Protein AF-A0A6A0HH77-F1 (afdb_monomer_lite)

Foldseek 3Di:
DDDDPDDAAADDPVRVLVVCCLQWNFPFFDPADDDDPLQPPHGDDLQCERTDHNDDDDRNVQQKWKWKFAAQATKTQDRSHDHGQFDADPVRDTDVVSRSVSRVVRIDGPTRHGDDFDCDPPTDDVVPPVPPSDHNDMDMDIDGDVV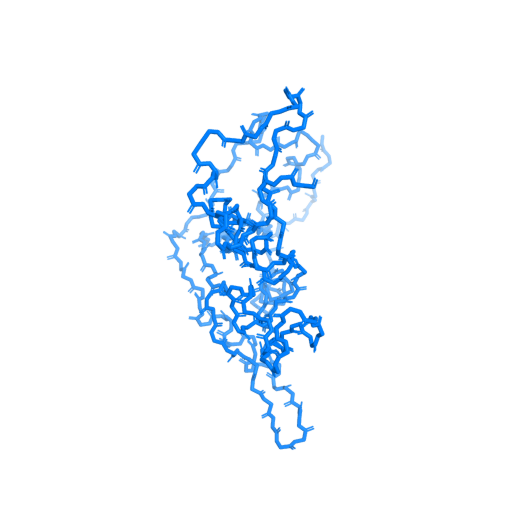SVVVSVVVVCLSNQHADADPVVRGQDPPSVVCVVRHPSPD

Radius of gyration: 21.79 Å; chains: 1; bounding box: 57×30×60 Å

Sequence (187 aa):
MRQSRHAPMPLGELEQMMVLTAAAGNTGWFYLHPFNPNYVPNIPNYASAAGGRTFPSAAGFHTTEFFYTDDNGTYFLPTRDAHNLVKTDENGATDLNAYLQAHRSRIKKLSDKRMHIPPKPAHIEMHNPWCVNVPGSTLIIPVADLAQHHIAVLCYLVQNGACIFDDVNKNPVPGIEKFSALVDVKN

Secondary structure (DSSP, 8-state):
----SSPP-PPPHHHHHHHHHHHH-EEEE-------GGGTTSPP---S-SEEESS--GGG---EEEEEEETTEEEEE--TT------B-TTS-B-HHHHHHHHHTT-EEEESSPPP--SSTTTS-TTSTTTTT-TTPPEEEEEE-HHHHHHHHHHHHHHTTPPPEETTTTEEPTTGGGGTTTS-S--

pLDDT: mean 92.14, std 6.24, range [62.75, 98.88]

Structure (mmCIF, N/CA/C/O backbone):
data_AF-A0A6A0HH77-F1
#
_entry.id   AF-A0A6A0HH77-F1
#
loop_
_atom_site.group_PDB
_atom_site.id
_atom_site.type_symbol
_atom_site.label_atom_id
_atom_site.label_alt_id
_atom_site.label_comp_id
_atom_site.label_asym_id
_atom_site.label_entity_id
_atom_site.label_seq_id
_atom_site.pdbx_PDB_ins_code
_atom_site.Cartn_x
_atom_site.Cartn_y
_atom_site.Cartn_z
_atom_site.occupancy
_atom_site.B_iso_or_equiv
_atom_site.auth_seq_id
_atom_site.auth_comp_id
_atom_site.auth_asym_id
_atom_site.auth_atom_id
_atom_site.pdbx_PDB_model_num
ATOM 1 N N . MET A 1 1 ? -1.444 18.300 30.549 1.00 62.88 1 MET A N 1
ATOM 2 C CA . MET A 1 1 ? -2.143 17.784 29.349 1.00 62.88 1 MET A CA 1
ATOM 3 C C . MET A 1 1 ? -3.632 18.015 29.521 1.00 62.88 1 MET A C 1
ATOM 5 O O . MET A 1 1 ? -4.143 17.706 30.589 1.00 62.88 1 MET A O 1
ATOM 9 N N . ARG A 1 2 ? -4.324 18.579 28.524 1.00 62.75 2 ARG A N 1
ATOM 10 C CA . ARG A 1 2 ? -5.793 18.607 28.537 1.00 62.75 2 ARG A CA 1
ATOM 11 C C . ARG A 1 2 ? -6.279 17.206 28.170 1.00 62.75 2 ARG A C 1
ATOM 13 O O . ARG A 1 2 ? -6.020 16.757 27.062 1.00 62.75 2 ARG A O 1
ATOM 20 N N . GLN A 1 3 ? -6.921 16.519 29.106 1.00 75.00 3 GLN A N 1
ATOM 21 C CA . GLN A 1 3 ? -7.647 15.281 28.831 1.00 75.00 3 GLN A CA 1
ATOM 22 C C . GLN A 1 3 ? -9.121 15.618 28.614 1.00 75.00 3 GLN A C 1
ATOM 24 O O . GLN A 1 3 ? -9.677 16.476 29.305 1.00 75.00 3 GLN A O 1
ATOM 29 N N . SER A 1 4 ? -9.735 14.967 27.626 1.00 83.25 4 SER A N 1
ATOM 30 C CA . SER A 1 4 ? -11.183 15.035 27.431 1.00 83.25 4 SER A CA 1
ATOM 31 C C . SER A 1 4 ? -11.900 14.517 28.679 1.00 83.25 4 SER A C 1
ATOM 33 O O . SER A 1 4 ? -11.413 13.608 29.347 1.00 83.25 4 SER A O 1
ATOM 35 N N . ARG A 1 5 ? -13.072 15.083 28.983 1.00 92.00 5 ARG A N 1
ATOM 36 C CA . ARG A 1 5 ? -13.969 14.566 30.032 1.00 92.00 5 ARG A CA 1
ATOM 37 C C . ARG A 1 5 ? -14.872 13.435 29.528 1.00 92.00 5 ARG A C 1
ATOM 39 O O . ARG A 1 5 ? -15.600 12.850 30.322 1.00 92.00 5 ARG A O 1
ATOM 46 N N . HIS A 1 6 ? -14.858 13.161 28.225 1.00 91.75 6 HIS A N 1
ATOM 47 C CA . HIS A 1 6 ? -15.660 12.116 27.596 1.00 91.75 6 HIS A CA 1
ATOM 48 C C . HIS A 1 6 ? -14.852 10.832 27.434 1.00 91.75 6 HIS A C 1
ATOM 50 O O . HIS A 1 6 ? -13.637 10.877 27.224 1.00 91.75 6 HIS A O 1
ATOM 56 N N . ALA A 1 7 ? -15.545 9.695 27.504 1.00 93.38 7 ALA A N 1
ATOM 57 C CA . ALA A 1 7 ? -14.953 8.409 27.174 1.00 93.38 7 ALA A CA 1
ATOM 58 C C . ALA A 1 7 ? -14.485 8.401 25.704 1.00 93.38 7 ALA A C 1
ATOM 60 O O . ALA A 1 7 ? -15.144 9.010 24.856 1.00 93.38 7 ALA A O 1
ATOM 61 N N . PRO A 1 8 ? -13.368 7.723 25.390 1.00 93.75 8 PRO A N 1
ATOM 62 C CA . PRO A 1 8 ? -12.965 7.486 24.011 1.00 93.75 8 PRO A CA 1
ATOM 63 C C . PRO A 1 8 ? -14.080 6.794 23.224 1.00 93.75 8 PRO A C 1
ATOM 65 O O . PRO A 1 8 ? -14.689 5.845 23.717 1.00 93.75 8 PRO A O 1
ATOM 68 N N . MET A 1 9 ? -14.328 7.267 22.006 1.00 95.44 9 MET A N 1
ATOM 69 C CA . MET A 1 9 ? -15.320 6.697 21.099 1.00 95.44 9 MET A CA 1
ATOM 70 C C . MET A 1 9 ? -14.588 6.147 19.870 1.00 95.44 9 MET A C 1
ATOM 72 O O . MET A 1 9 ? -14.068 6.950 19.093 1.00 95.44 9 MET A O 1
ATOM 76 N N . PRO A 1 10 ? -14.483 4.814 19.715 1.00 96.81 10 PRO A N 1
ATOM 77 C CA . PRO A 1 10 ? -13.897 4.221 18.522 1.00 96.81 10 PRO A CA 1
ATOM 78 C C . PRO A 1 10 ? -14.784 4.448 17.299 1.00 96.81 10 PRO A C 1
ATOM 80 O O . PRO A 1 10 ? -15.986 4.688 17.428 1.00 96.81 10 PRO A O 1
ATOM 83 N N . LEU A 1 11 ? -14.184 4.325 16.114 1.00 97.81 11 LEU A N 1
ATOM 84 C CA . LEU A 1 11 ? -14.924 4.335 14.856 1.00 97.81 11 LEU A CA 1
ATOM 85 C C . LEU A 1 11 ? -15.940 3.188 14.822 1.00 97.81 11 LEU A C 1
ATOM 87 O O . LEU A 1 11 ? -15.636 2.050 15.193 1.00 97.81 11 LEU A O 1
ATOM 91 N N . GLY A 1 12 ? -17.139 3.486 14.330 1.00 98.12 12 GLY A N 1
ATOM 92 C CA . GLY A 1 12 ? -18.127 2.481 13.978 1.00 98.12 12 GLY A CA 1
ATOM 93 C C . GLY A 1 12 ? -17.662 1.621 12.802 1.00 98.12 12 GLY A C 1
ATOM 94 O O . GLY A 1 12 ? -16.739 1.959 12.062 1.00 98.12 12 GLY A O 1
ATOM 95 N N . GLU A 1 13 ? -18.342 0.499 12.583 1.00 96.88 13 GLU A N 1
ATOM 96 C CA . GLU A 1 13 ? -17.957 -0.477 11.562 1.00 96.88 13 GLU A CA 1
ATOM 97 C C . GLU A 1 13 ? -17.898 0.111 10.133 1.00 96.88 13 GLU A C 1
ATOM 99 O O . GLU A 1 13 ? -17.020 -0.260 9.343 1.00 96.88 13 GLU A O 1
ATOM 104 N N . LEU A 1 14 ? -18.823 1.016 9.800 1.00 97.94 14 LEU A N 1
ATOM 105 C CA . LEU A 1 14 ? -18.849 1.723 8.518 1.00 97.94 14 LEU A CA 1
ATOM 106 C C . LEU A 1 14 ? -17.711 2.746 8.422 1.00 97.94 14 LEU A C 1
ATOM 108 O O . LEU A 1 14 ? -16.968 2.743 7.444 1.00 97.94 14 LEU A O 1
ATOM 112 N N . GLU A 1 15 ? -17.550 3.583 9.449 1.00 98.31 15 GLU A N 1
ATOM 113 C CA . GLU A 1 15 ? -16.516 4.624 9.511 1.00 98.31 15 GLU A CA 1
ATOM 114 C C . GLU A 1 15 ? -15.114 4.015 9.395 1.00 98.31 15 GLU A C 1
ATOM 116 O O . GLU A 1 15 ? -14.287 4.492 8.618 1.00 98.31 15 GLU A O 1
ATOM 121 N N . GLN A 1 16 ? -14.881 2.898 10.089 1.00 98.50 16 GLN A N 1
ATOM 122 C CA . GLN A 1 16 ? -13.645 2.130 10.011 1.00 98.50 16 GLN A CA 1
ATOM 123 C C . GLN A 1 16 ? -13.352 1.706 8.569 1.00 98.50 16 GLN A C 1
ATOM 125 O O . GLN A 1 16 ? -12.251 1.927 8.069 1.00 98.50 16 GLN A O 1
ATOM 130 N N . MET A 1 17 ? -14.332 1.129 7.867 1.00 98.31 17 MET A N 1
ATOM 131 C CA . MET A 1 17 ? -14.123 0.703 6.483 1.00 98.31 17 MET A CA 1
ATOM 132 C C . MET A 1 17 ? -13.966 1.864 5.511 1.00 98.31 17 MET A C 1
ATOM 134 O O . MET A 1 17 ? -13.181 1.745 4.573 1.00 98.31 17 MET A O 1
ATOM 138 N N . MET A 1 18 ? -14.655 2.984 5.719 1.00 97.94 18 MET A N 1
ATOM 139 C CA . MET A 1 18 ? -14.451 4.184 4.906 1.00 97.94 18 MET A CA 1
ATOM 140 C C . MET A 1 18 ? -13.017 4.703 5.045 1.00 97.94 18 MET A C 1
ATOM 142 O O . MET A 1 18 ? -12.355 4.955 4.043 1.00 97.94 18 MET A O 1
ATOM 146 N N . VAL A 1 19 ? -12.499 4.785 6.273 1.00 98.25 19 VAL A N 1
ATOM 147 C CA . VAL A 1 19 ? -11.120 5.221 6.535 1.00 98.25 19 VAL A CA 1
ATOM 148 C C . VAL A 1 19 ? -10.101 4.231 5.956 1.00 98.25 19 VAL A C 1
ATOM 150 O O . VAL A 1 19 ? -9.162 4.640 5.272 1.00 98.25 19 VAL A O 1
ATOM 153 N N . LEU A 1 20 ? -10.303 2.924 6.159 1.00 98.56 20 LEU A N 1
ATOM 154 C CA . LEU A 1 20 ? -9.416 1.891 5.616 1.00 98.56 20 LEU A CA 1
ATOM 155 C C . LEU A 1 20 ? -9.400 1.888 4.086 1.00 98.56 20 LEU A C 1
ATOM 157 O O . LEU A 1 20 ? -8.332 1.785 3.488 1.00 98.56 20 LEU A O 1
ATOM 161 N N . THR A 1 21 ? -10.556 2.020 3.437 1.00 97.50 21 THR A N 1
ATOM 162 C CA . THR A 1 21 ? -10.628 2.049 1.970 1.00 97.50 21 THR A CA 1
ATOM 163 C C . THR A 1 21 ? -10.129 3.361 1.381 1.00 97.50 21 THR A C 1
ATOM 165 O O . THR A 1 21 ? -9.540 3.328 0.309 1.00 97.50 21 THR A O 1
ATOM 168 N N . ALA A 1 22 ? -10.256 4.493 2.076 1.00 97.44 22 ALA A N 1
ATOM 169 C CA . ALA A 1 22 ? -9.613 5.736 1.655 1.00 97.44 22 ALA A CA 1
ATOM 170 C C . ALA A 1 22 ? -8.078 5.606 1.655 1.00 97.44 22 ALA A C 1
ATOM 172 O O . ALA A 1 22 ? -7.421 6.037 0.708 1.00 97.44 22 ALA A O 1
ATOM 173 N N . ALA A 1 23 ? -7.504 4.956 2.672 1.00 97.56 23 ALA A N 1
ATOM 174 C CA . ALA A 1 23 ? -6.056 4.787 2.796 1.00 97.56 23 ALA A CA 1
ATOM 175 C C . ALA A 1 23 ? -5.475 3.668 1.910 1.00 97.56 23 ALA A C 1
ATOM 177 O O . ALA A 1 23 ? -4.394 3.830 1.349 1.00 97.56 23 ALA A O 1
ATOM 178 N N . ALA A 1 24 ? -6.173 2.534 1.800 1.00 97.06 24 ALA A N 1
ATOM 179 C CA . ALA A 1 24 ? -5.634 1.287 1.246 1.00 97.06 24 ALA A CA 1
ATOM 180 C C . ALA A 1 24 ? -6.439 0.716 0.066 1.00 97.06 24 ALA A C 1
ATOM 182 O O . ALA A 1 24 ? -6.115 -0.371 -0.420 1.00 97.06 24 ALA A O 1
ATOM 183 N N . GLY A 1 25 ? -7.492 1.400 -0.382 1.00 96.19 25 GLY A N 1
ATOM 184 C CA . GLY A 1 25 ? -8.470 0.862 -1.324 1.00 96.19 25 GLY A CA 1
ATOM 185 C C . GLY A 1 25 ? -7.884 0.469 -2.679 1.00 96.19 25 GLY A C 1
ATOM 186 O O . GLY A 1 25 ? -6.956 1.102 -3.187 1.00 96.19 25 GLY A O 1
ATOM 187 N N . ASN A 1 26 ? -8.454 -0.581 -3.265 1.00 95.81 26 ASN A N 1
ATOM 188 C CA . ASN A 1 26 ? -8.305 -0.950 -4.665 1.00 95.81 26 ASN A CA 1
ATOM 189 C C . ASN A 1 26 ? -9.394 -0.235 -5.472 1.00 95.81 26 ASN A C 1
ATOM 191 O O . ASN A 1 26 ? -10.574 -0.445 -5.218 1.00 95.81 26 ASN A O 1
ATOM 195 N N . THR A 1 27 ? -9.016 0.589 -6.443 1.00 93.25 27 THR A N 1
ATOM 196 C CA . THR A 1 27 ? -9.946 1.411 -7.241 1.00 93.25 27 THR A CA 1
ATOM 197 C C . THR A 1 27 ? -10.387 0.736 -8.541 1.00 93.25 27 THR A C 1
ATOM 199 O O . THR A 1 27 ? -10.933 1.377 -9.434 1.00 93.25 27 THR A O 1
ATOM 202 N N . GLY A 1 28 ? -10.180 -0.575 -8.635 1.00 91.94 28 GLY A N 1
ATOM 203 C CA . GLY A 1 28 ? -10.535 -1.400 -9.774 1.00 91.94 28 GLY A CA 1
ATOM 204 C C . GLY A 1 28 ? -9.383 -1.610 -10.742 1.00 91.94 28 GLY A C 1
ATOM 205 O O . GLY A 1 28 ? -8.232 -1.664 -10.317 1.00 91.94 28 GLY A O 1
ATOM 206 N N . TRP A 1 29 ? -9.664 -1.785 -12.034 1.00 88.50 29 TRP A N 1
ATOM 207 C CA . TRP A 1 29 ? -8.599 -1.933 -13.030 1.00 88.50 29 TRP A CA 1
ATOM 208 C C . TRP A 1 29 ? -7.803 -0.638 -13.180 1.00 88.50 29 TRP A C 1
ATOM 210 O O . TRP A 1 29 ? -8.359 0.434 -13.415 1.00 88.50 29 TRP A O 1
ATOM 220 N N . PHE A 1 30 ? -6.484 -0.755 -13.079 1.00 83.31 30 PHE A N 1
ATOM 221 C CA . PHE A 1 30 ? -5.562 0.300 -13.455 1.00 83.31 30 PHE A CA 1
ATOM 222 C C . PHE A 1 30 ? -5.215 0.152 -14.933 1.00 83.31 30 PHE A C 1
ATOM 224 O O . PHE A 1 30 ? -4.528 -0.787 -15.333 1.00 83.31 30 PHE A O 1
ATOM 231 N N . TYR A 1 31 ? -5.674 1.099 -15.747 1.00 74.12 31 TYR A N 1
ATOM 232 C CA . TYR A 1 31 ? -5.483 1.097 -17.201 1.00 74.12 31 TYR A CA 1
ATOM 233 C C . TYR A 1 31 ? -4.094 1.598 -17.640 1.00 74.12 31 TYR A C 1
ATOM 235 O O . TYR A 1 31 ? -3.984 2.307 -18.635 1.00 74.12 31 TYR A O 1
ATOM 243 N N . LEU A 1 32 ? -3.054 1.185 -16.904 1.00 73.19 32 LEU A N 1
ATOM 244 C CA . LEU A 1 32 ? -1.622 1.346 -17.184 1.00 73.19 32 LEU A CA 1
ATOM 245 C C . LEU A 1 32 ? -1.200 2.754 -17.657 1.00 73.19 32 LEU A C 1
ATOM 247 O O . LEU A 1 32 ? -1.906 3.747 -17.502 1.00 73.19 32 LEU A O 1
ATOM 251 N N . HIS A 1 33 ? 0.028 2.856 -18.159 1.00 79.56 33 HIS A N 1
ATOM 252 C CA . HIS A 1 33 ? 0.588 4.086 -18.704 1.00 79.56 33 HIS A CA 1
ATOM 253 C C . HIS A 1 33 ? 0.338 4.086 -20.219 1.00 79.56 33 HIS A C 1
ATOM 255 O O . HIS A 1 33 ? 0.910 3.247 -20.909 1.00 79.56 33 HIS A O 1
ATOM 261 N N . PRO A 1 34 ? -0.504 4.978 -20.766 1.00 72.75 34 PRO A N 1
ATOM 262 C CA . PRO A 1 34 ? -0.969 4.851 -22.150 1.00 72.75 34 PRO A CA 1
ATOM 263 C C . PRO A 1 34 ? 0.083 5.207 -23.211 1.00 72.75 34 PRO A C 1
ATOM 265 O O . PRO A 1 34 ? -0.096 4.864 -24.376 1.00 72.75 34 PRO A O 1
ATOM 268 N N . PHE A 1 35 ? 1.175 5.884 -22.838 1.00 79.12 35 PHE A N 1
ATOM 269 C CA . PHE A 1 35 ? 2.157 6.398 -23.794 1.00 79.12 35 PHE A CA 1
ATOM 270 C C . PHE A 1 35 ? 3.593 6.145 -23.329 1.00 79.12 35 PHE A C 1
ATOM 272 O O . PHE A 1 35 ? 4.045 6.724 -22.343 1.00 79.12 35 PHE A O 1
ATOM 279 N N . ASN A 1 36 ? 4.321 5.313 -24.075 1.00 84.31 36 ASN A N 1
ATOM 280 C CA . ASN A 1 36 ? 5.776 5.203 -24.007 1.00 84.31 36 ASN A CA 1
ATOM 281 C C . ASN A 1 36 ? 6.316 4.773 -25.388 1.00 84.31 36 ASN A C 1
ATOM 283 O O . ASN A 1 36 ? 6.002 3.663 -25.827 1.00 84.31 36 ASN A O 1
ATOM 287 N N . PRO A 1 37 ? 7.118 5.607 -26.079 1.00 86.62 37 PRO A N 1
ATOM 288 C CA . PRO A 1 37 ? 7.660 5.280 -27.400 1.00 86.62 37 PRO A CA 1
ATOM 289 C C . PRO A 1 37 ? 8.471 3.979 -27.441 1.00 86.62 37 PRO A C 1
ATOM 291 O O . PRO A 1 37 ? 8.411 3.266 -28.438 1.00 86.62 37 PRO A O 1
ATOM 294 N N . ASN A 1 38 ? 9.162 3.630 -26.350 1.00 83.12 38 ASN A N 1
ATOM 295 C CA . ASN A 1 38 ? 9.994 2.424 -26.268 1.00 83.12 38 ASN A CA 1
ATOM 296 C C . ASN A 1 38 ? 9.173 1.128 -26.227 1.00 83.12 38 ASN A C 1
ATOM 298 O O . ASN A 1 38 ? 9.722 0.046 -26.409 1.00 83.12 38 ASN A O 1
ATOM 302 N N . TYR A 1 39 ? 7.867 1.229 -25.977 1.00 84.88 39 TYR A N 1
ATOM 303 C CA . TYR A 1 39 ? 6.982 0.075 -25.871 1.00 84.88 39 TYR A CA 1
ATOM 304 C C . TYR A 1 39 ? 6.130 -0.155 -27.112 1.00 84.88 39 TYR A C 1
ATOM 306 O O . TYR A 1 39 ? 5.570 -1.240 -27.230 1.00 84.88 39 TYR A O 1
ATOM 314 N N . VAL A 1 40 ? 6.043 0.802 -28.045 1.00 85.94 40 VAL A N 1
ATOM 315 C CA . VAL A 1 40 ? 5.168 0.702 -29.225 1.00 85.94 40 VAL A CA 1
ATOM 316 C C . VAL A 1 40 ? 5.455 -0.595 -30.003 1.00 85.94 40 VAL A C 1
ATOM 318 O O . VAL A 1 40 ? 6.614 -0.857 -30.325 1.00 85.94 40 VAL A O 1
ATOM 321 N N . PRO A 1 41 ? 4.429 -1.409 -30.340 1.00 88.25 41 PRO A N 1
ATOM 322 C CA . PRO A 1 41 ? 2.980 -1.187 -30.179 1.00 88.25 41 PRO A CA 1
ATOM 323 C C . PRO A 1 41 ? 2.364 -1.732 -28.871 1.00 88.25 41 PRO A C 1
ATOM 325 O O . PRO A 1 41 ? 1.145 -1.718 -28.716 1.00 88.25 41 PRO A O 1
ATOM 328 N N . ASN A 1 42 ? 3.176 -2.246 -27.951 1.00 86.12 42 ASN A N 1
ATOM 329 C CA . ASN A 1 42 ? 2.747 -2.816 -26.675 1.00 86.12 42 ASN A CA 1
ATOM 330 C C . ASN A 1 42 ? 2.491 -1.744 -25.604 1.00 86.12 42 ASN A C 1
ATOM 332 O O . ASN A 1 42 ? 2.922 -0.595 -25.703 1.00 86.12 42 ASN A O 1
ATOM 336 N N . ILE A 1 43 ? 1.814 -2.158 -24.532 1.00 83.88 43 ILE A N 1
ATOM 337 C CA . ILE A 1 43 ? 1.628 -1.342 -23.329 1.00 83.88 43 ILE A CA 1
ATOM 338 C C . ILE A 1 43 ? 2.853 -1.447 -22.404 1.00 83.88 43 ILE A C 1
ATOM 340 O O . ILE A 1 43 ? 3.446 -2.526 -22.297 1.00 83.88 43 ILE A O 1
ATOM 344 N N . PRO A 1 44 ? 3.216 -0.368 -21.692 1.00 86.44 44 PRO A N 1
ATOM 345 C CA . PRO A 1 44 ? 4.239 -0.412 -20.658 1.00 86.44 44 PRO A CA 1
ATOM 346 C C . PRO A 1 44 ? 3.932 -1.433 -19.564 1.00 86.44 44 PRO A C 1
ATOM 348 O O . PRO A 1 44 ? 2.817 -1.475 -19.043 1.00 86.44 44 PRO A O 1
ATOM 351 N N . ASN A 1 45 ? 4.934 -2.230 -19.194 1.00 85.81 45 ASN A N 1
ATOM 352 C CA . ASN A 1 45 ? 4.781 -3.365 -18.278 1.00 85.81 45 ASN A CA 1
ATOM 353 C C . ASN A 1 45 ? 5.512 -3.189 -16.932 1.00 85.81 45 ASN A C 1
ATOM 355 O O . ASN A 1 45 ? 5.664 -4.159 -16.197 1.00 85.81 45 ASN A O 1
ATOM 359 N N . TYR A 1 46 ? 5.959 -1.975 -16.600 1.00 87.50 46 TYR A N 1
ATOM 360 C CA . TYR A 1 46 ? 6.641 -1.684 -15.330 1.00 87.50 46 TYR A CA 1
ATOM 361 C C . TYR A 1 46 ? 5.701 -1.478 -14.135 1.00 87.50 46 TYR A C 1
ATOM 363 O O . TYR A 1 46 ? 6.176 -1.376 -13.006 1.00 87.50 46 TYR A O 1
ATOM 371 N N . ALA A 1 47 ? 4.384 -1.395 -14.350 1.00 88.88 47 ALA A N 1
ATOM 372 C CA . ALA A 1 47 ? 3.436 -1.402 -13.241 1.00 88.88 47 ALA A CA 1
ATOM 373 C C . ALA A 1 47 ? 3.415 -2.797 -12.600 1.00 88.88 47 ALA A C 1
ATOM 375 O O . ALA A 1 47 ? 3.278 -3.802 -13.299 1.00 88.88 47 ALA A O 1
ATOM 376 N N . SER A 1 48 ? 3.516 -2.865 -11.275 1.00 87.75 48 SER A N 1
ATOM 377 C CA . SER A 1 48 ? 3.670 -4.144 -10.565 1.00 87.75 48 SER A CA 1
ATOM 378 C C . SER A 1 48 ? 2.342 -4.839 -10.253 1.00 87.75 48 SER A C 1
ATOM 380 O O . SER A 1 48 ? 2.339 -5.980 -9.797 1.00 87.75 48 SER A O 1
ATOM 382 N N . ALA A 1 49 ? 1.211 -4.166 -10.476 1.00 86.00 49 ALA A N 1
ATOM 383 C CA . ALA A 1 49 ? -0.121 -4.711 -10.257 1.00 86.00 49 ALA A CA 1
ATOM 384 C C . ALA A 1 49 ? -1.114 -4.159 -11.284 1.00 86.00 49 ALA A C 1
ATOM 386 O O . ALA A 1 49 ? -1.000 -3.027 -11.750 1.00 86.00 49 ALA A O 1
ATOM 387 N N . ALA A 1 50 ? -2.129 -4.961 -11.604 1.00 82.44 50 ALA A N 1
ATOM 388 C CA . ALA A 1 50 ? -3.200 -4.553 -12.511 1.00 82.44 50 ALA A CA 1
ATOM 389 C C . ALA A 1 50 ? -4.337 -3.789 -11.804 1.00 82.44 50 ALA A C 1
ATOM 391 O O . ALA A 1 50 ? -5.208 -3.221 -12.461 1.00 82.44 50 ALA A O 1
ATOM 392 N N . GLY A 1 51 ? -4.355 -3.794 -10.468 1.00 89.00 51 GLY A N 1
ATOM 393 C CA . GLY A 1 51 ? -5.333 -3.080 -9.654 1.00 89.00 51 GLY A CA 1
ATOM 394 C C . GLY A 1 51 ? -4.882 -1.656 -9.328 1.00 89.00 51 GLY A C 1
ATOM 395 O O . GLY A 1 51 ? -3.767 -1.454 -8.854 1.00 89.00 51 GLY A O 1
ATOM 396 N N . GLY A 1 52 ? -5.757 -0.674 -9.534 1.00 91.00 52 GLY A N 1
ATOM 397 C CA . GLY A 1 52 ? -5.542 0.708 -9.110 1.00 91.00 52 GLY A CA 1
ATOM 398 C C . GLY A 1 52 ? -5.631 0.849 -7.598 1.00 91.00 52 GLY A C 1
ATOM 399 O O . GLY A 1 52 ? -6.232 0.011 -6.924 1.00 91.00 52 GLY A O 1
ATOM 400 N N . ARG A 1 53 ? -5.036 1.913 -7.052 1.00 94.19 53 ARG A N 1
ATOM 401 C CA . ARG A 1 53 ? -5.047 2.207 -5.613 1.00 94.19 53 ARG A CA 1
ATOM 402 C C . ARG A 1 53 ? -5.527 3.628 -5.347 1.00 94.19 53 ARG A C 1
ATOM 404 O O . ARG A 1 53 ? -5.374 4.504 -6.195 1.00 94.19 53 ARG A O 1
ATOM 411 N N . THR A 1 54 ? -6.076 3.863 -4.157 1.00 95.06 54 THR A N 1
ATOM 412 C CA . THR A 1 54 ? -6.533 5.198 -3.723 1.00 95.06 54 THR A CA 1
ATOM 413 C C . THR A 1 54 ? -5.397 6.190 -3.468 1.00 95.06 54 THR A C 1
ATOM 415 O O . THR A 1 54 ? -5.648 7.384 -3.327 1.00 95.06 54 THR A O 1
ATOM 418 N N . PHE A 1 55 ? -4.149 5.718 -3.444 1.00 93.94 55 PHE A N 1
ATOM 419 C CA . PHE A 1 55 ? -2.947 6.535 -3.316 1.00 93.94 55 PHE A CA 1
ATOM 420 C C . PHE A 1 55 ? -2.042 6.380 -4.553 1.00 93.94 55 PHE A C 1
ATOM 422 O O . PHE A 1 55 ? -1.973 5.298 -5.151 1.00 93.94 55 PHE A O 1
ATOM 429 N N . PRO A 1 56 ? -1.326 7.444 -4.956 1.00 91.69 56 PRO A N 1
ATOM 430 C CA . PRO A 1 56 ? -0.399 7.381 -6.078 1.00 91.69 56 PRO A CA 1
ATOM 431 C C . PRO A 1 56 ? 0.857 6.572 -5.722 1.00 91.69 56 PRO A C 1
ATOM 433 O O . PRO A 1 56 ? 1.234 6.442 -4.559 1.00 91.69 56 PRO A O 1
ATOM 436 N N . SER A 1 57 ? 1.543 6.059 -6.740 1.00 91.25 57 SER A N 1
ATOM 437 C CA . SER A 1 57 ? 2.846 5.408 -6.596 1.00 91.25 57 SER A CA 1
ATOM 438 C C . SER A 1 57 ? 3.690 5.658 -7.839 1.00 91.25 57 SER A C 1
ATOM 440 O O . SER A 1 57 ? 3.151 5.735 -8.945 1.00 91.25 57 SER A O 1
ATOM 442 N N . ALA A 1 58 ? 5.006 5.786 -7.659 1.00 89.75 58 ALA A N 1
ATOM 443 C CA . ALA A 1 58 ? 5.948 5.946 -8.760 1.00 89.75 58 ALA A CA 1
ATOM 444 C C . ALA A 1 58 ? 5.760 4.811 -9.773 1.00 89.75 58 ALA A C 1
ATOM 446 O O . ALA A 1 58 ? 5.795 3.643 -9.393 1.00 89.75 58 ALA A O 1
ATOM 447 N N . ALA A 1 59 ? 5.490 5.176 -11.031 1.00 90.12 59 ALA A N 1
ATOM 448 C CA . ALA A 1 59 ? 5.310 4.255 -12.154 1.00 90.12 59 ALA A CA 1
ATOM 449 C C . ALA A 1 59 ? 4.345 3.068 -11.893 1.00 90.12 59 ALA A C 1
ATOM 451 O O . ALA A 1 59 ? 4.415 2.045 -12.569 1.00 90.12 59 ALA A O 1
ATOM 452 N N . GLY A 1 60 ? 3.415 3.192 -10.936 1.00 90.38 60 GLY A N 1
ATOM 453 C CA . GLY A 1 60 ? 2.489 2.113 -10.573 1.00 90.38 60 GLY A CA 1
ATOM 454 C C . GLY A 1 60 ? 3.140 0.919 -9.860 1.00 90.38 60 GLY A C 1
ATOM 455 O O . GLY A 1 60 ? 2.665 -0.206 -10.004 1.00 90.38 60 GLY A O 1
ATOM 456 N N . PHE A 1 61 ? 4.233 1.124 -9.115 1.00 93.00 61 PHE A N 1
ATOM 457 C CA . PHE A 1 61 ? 4.898 0.038 -8.380 1.00 93.00 61 PHE A CA 1
ATOM 458 C C . PHE A 1 61 ? 4.072 -0.485 -7.200 1.00 93.00 61 PHE A C 1
ATOM 460 O O . PHE A 1 61 ? 4.102 -1.678 -6.915 1.00 93.00 61 PHE A O 1
ATOM 467 N N . HIS A 1 62 ? 3.379 0.411 -6.487 1.00 93.38 62 HIS A N 1
ATOM 468 C CA . HIS A 1 62 ? 2.405 0.112 -5.426 1.00 93.38 62 HIS A CA 1
ATOM 469 C C . HIS A 1 62 ? 2.806 -1.007 -4.449 1.00 93.38 62 HIS A C 1
ATOM 471 O O . HIS A 1 62 ? 1.961 -1.788 -4.034 1.00 93.38 62 HIS A O 1
ATOM 477 N N . THR A 1 63 ? 4.065 -1.054 -4.003 1.00 94.62 63 THR A N 1
ATOM 478 C CA . THR A 1 63 ? 4.605 -2.140 -3.151 1.00 94.62 63 THR A CA 1
ATOM 479 C C . THR A 1 63 ? 4.108 -2.131 -1.698 1.00 94.62 63 THR A C 1
ATOM 481 O O . THR A 1 63 ? 4.557 -2.933 -0.879 1.00 94.62 63 THR A O 1
ATOM 484 N N . THR A 1 64 ? 3.203 -1.214 -1.355 1.00 95.81 64 THR A N 1
ATOM 485 C CA . THR A 1 64 ? 2.712 -0.996 0.006 1.00 95.81 64 THR A CA 1
ATOM 486 C C . THR A 1 64 ? 1.573 -1.941 0.365 1.00 95.81 64 THR A C 1
ATOM 488 O O . THR A 1 64 ? 0.540 -1.991 -0.315 1.00 95.81 64 THR A O 1
ATOM 491 N N . GLU A 1 65 ? 1.739 -2.602 1.505 1.00 96.69 65 GLU A N 1
ATOM 492 C CA . GLU A 1 65 ? 0.665 -3.273 2.225 1.00 96.69 65 GLU A CA 1
ATOM 493 C C . GLU A 1 65 ? 0.312 -2.524 3.510 1.00 96.69 65 GLU A C 1
ATOM 495 O O . GLU A 1 65 ? 1.077 -1.693 3.998 1.00 96.69 65 GLU A O 1
ATOM 500 N N . PHE A 1 66 ? -0.868 -2.802 4.060 1.00 98.44 66 PHE A N 1
ATOM 501 C CA . PHE A 1 66 ? -1.412 -2.028 5.169 1.00 98.44 66 PHE A CA 1
ATOM 502 C C . PHE A 1 66 ? -1.637 -2.902 6.390 1.00 98.44 66 PHE A C 1
ATOM 504 O O . PHE A 1 66 ? -2.275 -3.951 6.325 1.00 98.44 66 PHE A O 1
ATOM 511 N N . PHE A 1 67 ? -1.156 -2.425 7.527 1.00 98.56 67 PHE A N 1
ATOM 512 C CA . PHE A 1 67 ? -1.538 -2.927 8.836 1.00 98.56 67 PHE A CA 1
ATOM 513 C C . PHE A 1 67 ? -2.363 -1.860 9.531 1.00 98.56 67 PHE A C 1
ATOM 515 O O . PHE A 1 67 ? -2.223 -0.671 9.248 1.00 98.56 67 PHE A O 1
ATOM 522 N N . TYR A 1 68 ? -3.226 -2.261 10.449 1.00 98.62 68 TYR A N 1
ATOM 523 C CA . TYR A 1 68 ? -3.867 -1.299 11.330 1.00 98.62 68 TYR A CA 1
ATOM 524 C C . TYR A 1 68 ? -4.140 -1.906 12.697 1.00 98.62 68 TYR A C 1
ATOM 526 O O . TYR A 1 68 ? -4.167 -3.127 12.868 1.00 98.62 68 TYR A O 1
ATOM 534 N N . THR A 1 69 ? -4.335 -1.043 13.683 1.00 98.62 69 THR A N 1
ATOM 535 C CA . THR A 1 69 ? -4.739 -1.449 15.025 1.00 98.62 69 THR A CA 1
ATOM 536 C C . THR A 1 69 ? -5.784 -0.497 15.585 1.00 98.62 69 THR A C 1
ATOM 538 O O . THR A 1 69 ? -5.737 0.712 15.348 1.00 98.62 69 THR A O 1
ATOM 541 N N . ASP A 1 70 ? -6.732 -1.070 16.312 1.00 97.94 70 ASP A N 1
ATOM 542 C CA . ASP A 1 70 ? -7.783 -0.384 17.053 1.00 97.94 70 ASP A CA 1
ATOM 543 C C . ASP A 1 70 ? -7.896 -1.001 18.460 1.00 97.94 70 ASP A C 1
ATOM 545 O O . ASP A 1 70 ? -7.035 -1.780 18.879 1.00 97.94 70 ASP A O 1
ATOM 549 N N . ASP A 1 71 ? -8.940 -0.654 19.214 1.00 97.19 71 ASP A N 1
ATOM 550 C CA . ASP A 1 71 ? -9.152 -1.187 20.568 1.00 97.19 71 ASP A CA 1
ATOM 551 C C . ASP A 1 71 ? -9.395 -2.705 20.600 1.00 97.19 71 ASP A C 1
ATOM 553 O O . ASP A 1 71 ? -9.159 -3.340 21.627 1.00 97.19 71 ASP A O 1
ATOM 557 N N . ASN A 1 72 ? -9.830 -3.294 19.484 1.00 97.75 72 ASN A N 1
ATOM 558 C CA . ASN A 1 72 ? -10.264 -4.687 19.381 1.00 97.75 72 ASN A CA 1
ATOM 559 C C . ASN A 1 72 ? -9.190 -5.622 18.810 1.00 97.75 72 ASN A C 1
ATOM 561 O O . ASN A 1 72 ? -9.378 -6.848 18.805 1.00 97.75 72 ASN A O 1
ATOM 565 N N . GLY A 1 73 ? -8.094 -5.081 18.273 1.00 98.25 73 GLY A N 1
ATOM 566 C CA . GLY A 1 73 ? -7.048 -5.920 17.713 1.00 98.25 73 GLY A CA 1
ATOM 567 C C . GLY A 1 73 ? -5.990 -5.233 16.866 1.00 98.25 73 GLY A C 1
ATOM 568 O O . GLY A 1 73 ? -5.897 -4.011 16.742 1.00 98.25 73 GLY A O 1
ATOM 569 N N . THR A 1 74 ? -5.182 -6.092 16.256 1.00 98.75 74 THR A N 1
ATOM 570 C CA . THR A 1 74 ? -4.196 -5.754 15.231 1.00 98.75 74 THR A CA 1
ATOM 571 C C . THR A 1 74 ? -4.507 -6.569 13.985 1.00 98.75 74 THR A C 1
ATOM 573 O O . THR A 1 74 ? -4.806 -7.763 14.082 1.00 98.75 74 THR A O 1
ATOM 576 N N . TYR A 1 75 ? -4.433 -5.940 12.819 1.00 98.88 75 TYR A N 1
ATOM 577 C CA . TYR A 1 75 ? -4.949 -6.485 11.573 1.00 98.88 75 TYR A CA 1
ATOM 578 C C . TYR A 1 75 ? -4.009 -6.206 10.404 1.00 98.88 75 TYR A C 1
ATOM 580 O O . TYR A 1 75 ? -3.243 -5.241 10.405 1.00 98.88 75 TYR A O 1
ATOM 588 N N . PHE A 1 76 ? -4.127 -7.042 9.382 1.00 98.81 76 PHE A N 1
ATOM 589 C CA . PHE A 1 76 ? -3.481 -6.905 8.087 1.00 98.81 76 PHE A CA 1
ATOM 590 C C . PHE A 1 76 ? -4.539 -6.754 6.992 1.00 98.81 76 PHE A C 1
ATOM 592 O O . PHE A 1 76 ? -5.479 -7.546 6.928 1.00 98.81 76 PHE A O 1
ATOM 599 N N . LEU A 1 77 ? -4.378 -5.759 6.123 1.00 98.38 77 LEU A N 1
ATOM 600 C CA . LEU A 1 77 ? -5.239 -5.475 4.978 1.00 98.38 77 LEU A CA 1
ATOM 601 C C . LEU A 1 77 ? -4.423 -5.588 3.673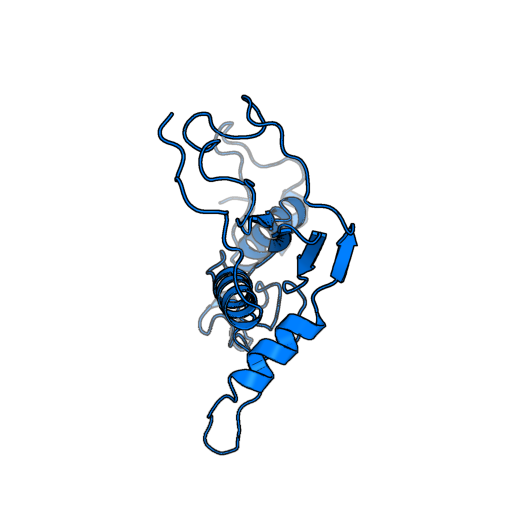 1.00 98.38 77 LEU A C 1
ATOM 603 O O . LEU A 1 77 ? -3.913 -4.583 3.169 1.00 98.38 77 LEU A O 1
ATOM 607 N N . PRO A 1 78 ? -4.296 -6.807 3.110 1.00 96.75 78 PRO A N 1
ATOM 608 C CA . PRO A 1 78 ? -3.563 -7.044 1.876 1.00 96.75 78 PRO A CA 1
ATOM 609 C C . PRO A 1 78 ? -4.319 -6.493 0.672 1.00 96.75 78 PRO A C 1
ATOM 611 O O . PRO A 1 78 ? -5.372 -7.013 0.288 1.00 96.75 78 PRO A O 1
ATOM 614 N N . THR A 1 79 ? -3.763 -5.476 0.037 1.00 95.19 79 THR A N 1
ATOM 615 C CA . THR A 1 79 ? -4.337 -4.795 -1.128 1.00 95.19 79 THR A CA 1
ATOM 616 C C . THR A 1 79 ? -3.324 -4.573 -2.255 1.00 95.19 79 THR A C 1
ATOM 618 O O . THR A 1 79 ? -3.757 -4.214 -3.347 1.00 95.19 79 THR A O 1
ATOM 621 N N . ARG A 1 80 ? -2.023 -4.855 -2.046 1.00 93.56 80 ARG A N 1
ATOM 622 C CA . ARG A 1 80 ? -0.977 -4.827 -3.095 1.00 93.56 80 ARG A CA 1
ATOM 623 C C . ARG A 1 80 ? -1.343 -5.689 -4.295 1.00 93.56 80 ARG A C 1
ATOM 625 O O . ARG A 1 80 ? -1.527 -5.167 -5.387 1.00 93.56 80 ARG A O 1
ATOM 632 N N . ASP A 1 81 ? -1.528 -6.983 -4.056 1.00 91.06 81 ASP A N 1
ATOM 633 C CA . ASP A 1 81 ? -1.774 -7.974 -5.112 1.00 91.06 81 ASP A CA 1
ATOM 634 C C . ASP A 1 81 ? -3.272 -8.288 -5.259 1.00 91.06 81 ASP A C 1
ATOM 636 O O . ASP A 1 81 ? -3.671 -9.382 -5.666 1.00 91.06 81 ASP A O 1
ATOM 640 N N . ALA A 1 82 ? -4.144 -7.366 -4.839 1.00 91.75 82 ALA A N 1
ATOM 641 C CA . ALA A 1 82 ? -5.577 -7.558 -4.995 1.00 91.75 82 ALA A CA 1
ATOM 642 C C . ALA A 1 82 ? -5.961 -7.514 -6.482 1.00 91.75 82 ALA A C 1
ATOM 644 O O . ALA A 1 82 ? -5.541 -6.628 -7.226 1.00 91.75 82 ALA A O 1
ATOM 645 N N . HIS A 1 83 ? -6.816 -8.452 -6.896 1.00 89.00 83 HIS A N 1
ATOM 646 C CA . HIS A 1 83 ? -7.540 -8.333 -8.160 1.00 89.00 83 HIS A CA 1
ATOM 647 C C . HIS A 1 83 ? -8.487 -7.125 -8.111 1.00 89.00 83 HIS A C 1
ATOM 649 O O . HIS A 1 83 ? -8.686 -6.533 -7.051 1.00 89.00 83 HIS A O 1
ATOM 655 N N . ASN A 1 84 ? -9.100 -6.779 -9.245 1.00 91.31 84 ASN A N 1
ATOM 656 C CA . ASN A 1 84 ? -10.128 -5.743 -9.299 1.00 91.31 84 ASN A CA 1
ATOM 657 C C . ASN A 1 84 ? -11.245 -6.017 -8.263 1.00 91.31 84 ASN A C 1
ATOM 659 O O . ASN A 1 84 ? -12.026 -6.956 -8.424 1.00 91.31 84 ASN A O 1
ATOM 663 N N . LEU A 1 85 ? -11.319 -5.183 -7.220 1.00 92.94 85 LEU A N 1
ATOM 664 C CA . LEU A 1 85 ? -12.348 -5.268 -6.175 1.00 92.94 85 LEU A CA 1
ATOM 665 C C . LEU A 1 85 ? -13.579 -4.399 -6.475 1.00 92.94 85 LEU A C 1
ATOM 667 O O . LEU A 1 85 ? -14.558 -4.448 -5.732 1.00 92.94 85 LEU A O 1
ATOM 671 N N . VAL A 1 86 ? -13.541 -3.613 -7.550 1.00 91.88 86 VAL A N 1
ATOM 672 C CA . VAL A 1 86 ? -14.627 -2.744 -7.999 1.00 91.88 86 VAL A CA 1
ATOM 673 C C . VAL A 1 86 ? -15.419 -3.456 -9.092 1.00 91.88 86 VAL A C 1
ATOM 675 O O . VAL A 1 86 ? -14.959 -3.649 -10.219 1.00 91.88 86 VAL A O 1
ATOM 678 N N . LYS A 1 87 ? -16.648 -3.843 -8.754 1.00 87.62 87 LYS A N 1
ATOM 679 C CA . LYS A 1 87 ? -17.625 -4.332 -9.728 1.00 87.62 87 LYS A CA 1
ATOM 680 C C . LYS A 1 87 ? -18.564 -3.194 -10.095 1.00 87.62 87 LYS A C 1
ATOM 682 O O . LYS A 1 87 ? -19.151 -2.578 -9.207 1.00 87.62 87 LYS A O 1
ATOM 687 N N . THR A 1 88 ? -18.696 -2.948 -11.390 1.00 88.25 88 THR A N 1
ATOM 688 C CA . THR A 1 88 ? -19.653 -1.993 -11.944 1.00 88.25 88 THR A CA 1
ATOM 689 C C . THR A 1 88 ? -20.823 -2.731 -12.580 1.00 88.25 88 THR A C 1
ATOM 691 O O . THR A 1 88 ? -20.636 -3.820 -13.128 1.00 88.25 88 THR A O 1
ATOM 694 N N . ASP A 1 89 ? -22.016 -2.149 -12.515 1.00 88.19 89 ASP A N 1
ATOM 695 C CA . ASP A 1 89 ? -23.164 -2.619 -13.290 1.00 88.19 89 ASP A CA 1
ATOM 696 C C . ASP A 1 89 ? -23.053 -2.229 -14.780 1.00 88.19 89 ASP A C 1
ATOM 698 O O . ASP A 1 89 ? -22.051 -1.666 -15.231 1.00 88.19 89 ASP A O 1
ATOM 702 N N . GLU A 1 90 ? -24.094 -2.542 -15.554 1.00 88.62 90 GLU A N 1
ATOM 703 C CA . GLU A 1 90 ? -24.200 -2.223 -16.986 1.00 88.62 90 GLU A CA 1
ATOM 704 C C . GLU A 1 90 ? -24.134 -0.719 -17.305 1.00 88.62 90 GLU A C 1
ATOM 706 O O . GLU A 1 90 ? -23.763 -0.346 -18.416 1.00 88.62 90 GLU A O 1
ATOM 711 N N . ASN A 1 91 ? -24.425 0.143 -16.326 1.00 89.25 91 ASN A N 1
ATOM 712 C CA . ASN A 1 91 ? -24.361 1.598 -16.448 1.00 89.25 91 ASN A CA 1
ATOM 713 C C . ASN A 1 91 ? -23.034 2.173 -15.921 1.00 89.25 91 ASN A C 1
ATOM 715 O O . ASN A 1 91 ? -22.853 3.391 -15.894 1.00 89.25 91 ASN A O 1
ATOM 719 N N . GLY A 1 92 ? -22.103 1.318 -15.485 1.00 84.88 92 GLY A N 1
ATOM 720 C CA . GLY A 1 92 ? -20.833 1.731 -14.893 1.00 84.88 92 GLY A CA 1
ATOM 721 C C . GLY A 1 92 ? -20.936 2.155 -13.423 1.00 84.88 92 GLY A C 1
ATOM 722 O O . GLY A 1 92 ? -19.949 2.637 -12.864 1.00 84.88 92 GLY A O 1
ATOM 723 N N . ALA A 1 93 ? -22.091 1.988 -12.771 1.00 90.44 93 ALA A N 1
ATOM 724 C CA . ALA A 1 93 ? -22.268 2.370 -11.376 1.00 90.44 93 ALA A CA 1
ATOM 725 C C . ALA A 1 93 ? -21.643 1.329 -10.438 1.00 90.44 93 ALA A C 1
ATOM 727 O O . ALA A 1 93 ? -21.742 0.122 -10.656 1.00 90.44 93 ALA A O 1
ATOM 728 N N . THR A 1 94 ? -20.987 1.803 -9.376 1.00 90.62 94 THR A N 1
ATOM 729 C CA . THR A 1 94 ? -20.384 0.944 -8.347 1.00 90.62 94 THR A CA 1
ATOM 730 C C . THR A 1 94 ? -21.317 0.827 -7.148 1.00 90.62 94 THR A C 1
ATOM 732 O O . THR A 1 94 ? -21.684 1.838 -6.548 1.00 90.62 94 THR A O 1
ATOM 735 N N . ASP A 1 95 ? -21.633 -0.401 -6.739 1.00 93.44 95 ASP A N 1
ATOM 736 C CA . ASP A 1 95 ? -22.257 -0.650 -5.438 1.00 93.44 95 ASP A CA 1
ATOM 737 C C . ASP A 1 95 ? -21.221 -0.429 -4.323 1.00 93.44 95 ASP A C 1
ATOM 739 O O . ASP A 1 95 ? -20.307 -1.234 -4.112 1.00 93.44 95 ASP A O 1
ATOM 743 N N . LEU A 1 96 ? -21.368 0.680 -3.596 1.00 92.94 96 LEU A N 1
ATOM 744 C CA . LEU A 1 96 ? -20.463 1.053 -2.511 1.00 92.94 96 LEU A CA 1
ATOM 745 C C . LEU A 1 96 ? -20.494 0.058 -1.343 1.00 92.94 96 LEU A C 1
ATOM 747 O O . LEU A 1 96 ? -19.460 -0.167 -0.717 1.00 92.94 96 LEU A O 1
ATOM 751 N N . ASN A 1 97 ? -21.630 -0.584 -1.059 1.00 94.50 97 ASN A N 1
ATOM 752 C CA . ASN A 1 97 ? -21.694 -1.594 -0.003 1.00 94.50 97 ASN A CA 1
ATOM 753 C C . ASN A 1 97 ? -20.915 -2.845 -0.415 1.00 94.50 97 ASN A C 1
ATOM 755 O O . ASN A 1 97 ? -20.127 -3.368 0.376 1.00 94.50 97 ASN A O 1
ATOM 759 N N . ALA A 1 98 ? -21.067 -3.286 -1.667 1.00 94.94 98 ALA A N 1
ATOM 760 C CA . ALA A 1 98 ? -20.282 -4.391 -2.212 1.00 94.94 98 ALA A CA 1
ATOM 761 C C . ALA A 1 98 ? -18.779 -4.064 -2.238 1.00 94.94 98 ALA A C 1
ATOM 763 O O . ALA A 1 98 ? -17.961 -4.916 -1.888 1.00 94.94 98 ALA A O 1
ATOM 764 N N . TYR A 1 99 ? -18.412 -2.825 -2.579 1.00 95.69 99 TYR A N 1
ATOM 765 C CA . TYR A 1 99 ? -17.033 -2.336 -2.539 1.00 95.69 99 TYR A CA 1
ATOM 766 C C . TYR A 1 99 ? -16.427 -2.412 -1.130 1.00 95.69 99 TYR A C 1
ATOM 768 O O . TYR A 1 99 ? -15.348 -2.989 -0.944 1.00 95.69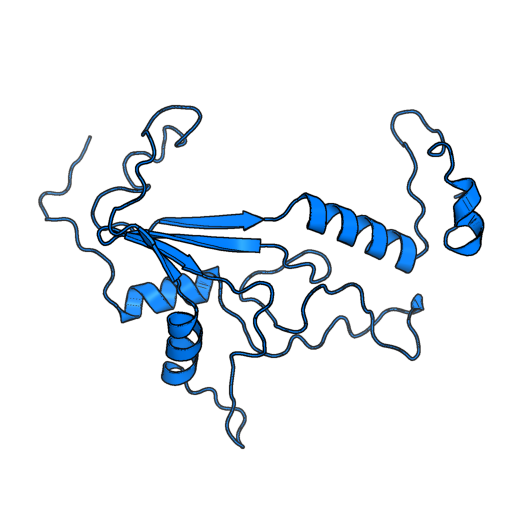 99 TYR A O 1
ATOM 776 N N . LEU A 1 100 ? -17.121 -1.873 -0.121 1.00 97.00 100 LEU A N 1
ATOM 777 C CA . LEU A 1 100 ? -16.661 -1.926 1.268 1.00 97.00 100 LEU A CA 1
ATOM 778 C C . LEU A 1 100 ? -16.572 -3.376 1.756 1.00 97.00 100 LEU A C 1
ATOM 780 O O . LEU A 1 100 ? -15.593 -3.748 2.404 1.00 97.00 100 LEU A O 1
ATOM 784 N N . GLN A 1 101 ? -17.539 -4.220 1.394 1.00 96.62 101 GLN A N 1
ATOM 785 C CA . GLN A 1 101 ? -17.536 -5.632 1.764 1.00 96.62 101 GLN A CA 1
ATOM 786 C C . GLN A 1 101 ? -16.388 -6.411 1.106 1.00 96.62 101 GLN A C 1
ATOM 788 O O . GLN A 1 101 ? -15.755 -7.241 1.765 1.00 96.62 101 GLN A O 1
ATOM 793 N N . ALA A 1 102 ? -16.064 -6.126 -0.158 1.00 96.56 102 ALA A N 1
ATOM 794 C CA . ALA A 1 102 ? -14.931 -6.734 -0.850 1.00 96.56 102 ALA A CA 1
ATOM 795 C C . ALA A 1 102 ? -13.614 -6.434 -0.120 1.00 96.56 102 ALA A C 1
ATOM 797 O O . ALA A 1 102 ? -12.818 -7.344 0.106 1.00 96.56 102 ALA A O 1
ATOM 798 N N . HIS A 1 103 ? -13.417 -5.197 0.342 1.00 97.69 103 HIS A N 1
ATOM 799 C CA . HIS A 1 103 ? -12.247 -4.820 1.140 1.00 97.69 103 HIS A CA 1
ATOM 800 C C . HIS A 1 103 ? -12.262 -5.452 2.531 1.00 97.69 103 HIS A C 1
ATOM 802 O O . HIS A 1 103 ? -11.249 -6.003 2.965 1.00 97.69 103 HIS A O 1
ATOM 808 N N . ARG A 1 104 ? -13.417 -5.440 3.210 1.00 97.88 104 ARG A N 1
ATOM 809 C CA . ARG A 1 104 ? -13.583 -6.052 4.536 1.00 97.88 104 ARG A CA 1
ATOM 810 C C . ARG A 1 104 ? -13.204 -7.529 4.518 1.00 97.88 104 ARG A C 1
ATOM 812 O O . ARG A 1 104 ? -12.495 -7.981 5.409 1.00 97.88 104 ARG A O 1
ATOM 819 N N . SER A 1 105 ? -13.608 -8.264 3.480 1.00 97.50 105 SER A N 1
ATOM 820 C CA . SER A 1 105 ? -13.322 -9.700 3.334 1.00 97.50 105 SER A CA 1
ATOM 821 C C . SER A 1 105 ? -11.829 -10.045 3.269 1.00 97.50 105 SER A C 1
ATOM 823 O O . SER A 1 105 ? -11.448 -11.197 3.466 1.00 97.50 105 SER A O 1
ATOM 825 N N . ARG A 1 106 ? -10.971 -9.053 2.998 1.00 97.62 106 ARG A N 1
ATOM 826 C CA . ARG A 1 106 ? -9.518 -9.230 2.916 1.00 97.62 106 ARG A CA 1
ATOM 827 C C . ARG A 1 106 ? -8.815 -8.995 4.245 1.00 97.62 106 ARG A C 1
ATOM 829 O O . ARG A 1 106 ? -7.663 -9.403 4.374 1.00 97.62 106 ARG A O 1
ATOM 836 N N . ILE A 1 107 ? -9.478 -8.359 5.212 1.00 98.56 107 ILE A N 1
ATOM 837 C CA . ILE A 1 107 ? -8.906 -8.070 6.526 1.00 98.56 107 ILE A CA 1
ATOM 838 C C . ILE A 1 107 ? -8.596 -9.384 7.241 1.00 98.56 107 ILE A C 1
ATOM 840 O O . ILE A 1 107 ? -9.468 -10.225 7.453 1.00 98.56 107 ILE A O 1
ATOM 844 N N . LYS A 1 108 ? -7.341 -9.542 7.654 1.00 98.69 108 LYS A N 1
ATOM 845 C CA . LYS A 1 108 ? -6.874 -10.663 8.467 1.00 98.69 108 LYS A CA 1
ATOM 846 C C . LYS A 1 108 ? -6.567 -10.161 9.867 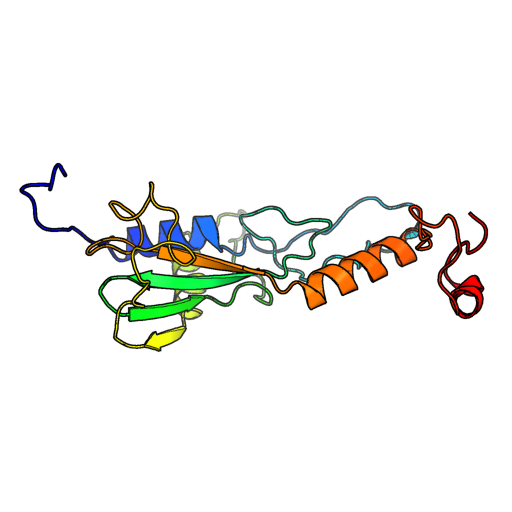1.00 98.69 108 LYS A C 1
ATOM 848 O O . LYS A 1 108 ? -5.702 -9.302 10.037 1.00 98.69 108 LYS A O 1
ATOM 853 N N . LYS A 1 109 ? -7.251 -10.699 10.876 1.00 98.62 109 LYS A N 1
ATOM 854 C CA . LYS A 1 109 ? -6.921 -10.420 12.276 1.00 98.62 109 LYS A CA 1
ATOM 855 C C . LYS A 1 109 ? -5.630 -11.150 12.643 1.00 98.62 109 LYS A C 1
ATOM 857 O O . LYS A 1 109 ? -5.514 -12.349 12.415 1.00 98.62 109 LYS A O 1
ATOM 862 N N . LEU A 1 110 ? -4.662 -10.414 13.177 1.00 98.62 110 LEU A N 1
ATOM 863 C CA . LEU A 1 110 ? -3.369 -10.941 13.623 1.00 98.62 110 LEU A CA 1
ATOM 864 C C . LEU A 1 110 ? -3.324 -11.135 15.142 1.00 98.62 110 LEU A C 1
ATOM 866 O O . LEU A 1 110 ? -2.577 -11.969 15.639 1.00 98.62 110 LEU A O 1
ATOM 870 N N . SER A 1 111 ? -4.093 -10.330 15.879 1.00 98.50 111 SER A N 1
ATOM 871 C CA . SER A 1 111 ? -4.142 -10.337 17.340 1.00 98.50 111 SER A CA 1
ATOM 872 C C . SER A 1 111 ? -5.457 -9.740 17.836 1.00 98.50 111 SER A C 1
ATOM 874 O O . SER A 1 111 ? -5.968 -8.792 17.239 1.00 98.50 111 SER A O 1
ATOM 876 N N . ASP A 1 112 ? -5.961 -10.240 18.967 1.00 98.38 112 ASP A N 1
ATOM 877 C CA . ASP A 1 112 ? -7.109 -9.687 19.708 1.00 98.38 112 ASP A CA 1
ATOM 878 C C . ASP A 1 112 ? -6.751 -8.486 20.593 1.00 98.38 112 ASP A C 1
ATOM 880 O O . ASP A 1 112 ? -7.563 -8.021 21.387 1.00 98.38 112 ASP A O 1
ATOM 884 N N . LYS A 1 113 ? -5.515 -7.994 20.494 1.00 97.88 113 LYS A N 1
ATOM 885 C CA . LYS A 1 113 ? -5.026 -6.860 21.277 1.00 97.88 113 LYS A CA 1
ATOM 886 C C . LYS A 1 113 ? -4.600 -5.722 20.365 1.00 97.88 113 LYS A C 1
ATOM 888 O O . LYS A 1 113 ? -3.981 -5.962 19.321 1.00 97.88 113 LYS A O 1
ATOM 893 N N . ARG A 1 114 ? -4.867 -4.492 20.815 1.00 97.06 114 ARG A N 1
ATOM 894 C CA . ARG A 1 114 ? -4.237 -3.284 20.278 1.00 97.06 114 ARG A CA 1
ATOM 895 C C . ARG A 1 114 ? -2.718 -3.458 20.286 1.00 97.06 114 ARG A C 1
ATOM 897 O O . ARG A 1 114 ? -2.147 -3.906 21.284 1.00 97.06 114 ARG A O 1
ATOM 904 N N . MET A 1 115 ? -2.057 -3.090 19.196 1.00 96.31 115 MET A N 1
ATOM 905 C CA . MET A 1 115 ? -0.601 -3.091 19.136 1.00 96.31 115 MET A CA 1
ATOM 906 C C . MET A 1 115 ? -0.068 -2.018 20.083 1.00 96.31 115 MET A C 1
ATOM 908 O O . MET A 1 115 ? -0.376 -0.842 19.924 1.00 96.31 115 MET A O 1
ATOM 912 N N . HIS A 1 116 ? 0.740 -2.392 21.069 1.00 92.75 116 HIS A N 1
ATOM 913 C CA . HIS A 1 116 ? 1.339 -1.417 21.975 1.00 92.75 116 HIS A CA 1
ATOM 914 C C . HIS A 1 116 ? 2.563 -0.758 21.324 1.00 92.75 116 HIS A C 1
ATOM 916 O O . HIS A 1 116 ? 3.549 -1.434 21.028 1.00 92.75 116 HIS A O 1
ATOM 922 N N . ILE A 1 117 ? 2.527 0.568 21.166 1.00 93.62 117 ILE A N 1
ATOM 923 C CA . ILE A 1 117 ? 3.661 1.369 20.686 1.00 93.62 117 ILE A CA 1
ATOM 924 C C . ILE A 1 117 ? 4.106 2.288 21.828 1.00 93.62 117 ILE A C 1
ATOM 926 O O . ILE A 1 117 ? 3.304 3.109 22.273 1.00 93.62 117 ILE A O 1
ATOM 930 N N . PRO A 1 118 ? 5.352 2.173 22.324 1.00 94.12 118 PRO A N 1
ATOM 931 C CA . PRO A 1 118 ? 5.829 3.028 23.404 1.00 94.12 118 PRO A CA 1
ATOM 932 C C . PRO A 1 118 ? 5.734 4.523 23.040 1.00 94.12 118 PRO A C 1
ATOM 934 O O . PRO A 1 118 ? 6.275 4.921 22.010 1.00 94.12 118 PRO A O 1
ATOM 937 N N . PRO A 1 119 ? 5.122 5.382 23.877 1.00 91.94 119 PRO A N 1
ATOM 938 C CA . PRO A 1 119 ? 5.030 6.823 23.626 1.00 91.94 119 PRO A CA 1
ATOM 939 C C . PRO A 1 119 ? 6.338 7.539 24.003 1.00 91.94 119 PRO A C 1
ATOM 941 O O . PRO A 1 119 ? 6.378 8.363 24.916 1.00 91.94 119 PRO A O 1
ATOM 944 N N . LYS A 1 120 ? 7.438 7.170 23.344 1.00 93.94 120 LYS A N 1
ATOM 945 C CA . LYS A 1 120 ? 8.788 7.699 23.591 1.00 93.94 120 LYS A CA 1
ATOM 946 C C . LYS A 1 120 ? 9.583 7.804 22.274 1.00 93.94 120 LYS A C 1
ATOM 948 O O . LYS A 1 120 ? 9.170 7.192 21.281 1.00 93.94 120 LYS A O 1
ATOM 953 N N . PRO A 1 121 ? 10.726 8.523 22.255 1.00 94.25 121 PRO A N 1
ATOM 954 C CA . PRO A 1 121 ? 11.557 8.661 21.059 1.00 94.25 121 PRO A CA 1
ATOM 955 C C . PRO A 1 121 ? 11.940 7.310 20.441 1.00 94.25 121 PRO A C 1
ATOM 957 O O . PRO A 1 121 ? 12.041 6.310 21.155 1.00 94.25 121 PRO A O 1
ATOM 960 N N . ALA A 1 122 ? 12.153 7.302 19.121 1.00 92.62 122 ALA A N 1
ATOM 961 C CA . ALA A 1 122 ? 12.347 6.116 18.273 1.00 92.62 122 ALA A CA 1
ATOM 962 C C . ALA A 1 122 ? 11.110 5.211 18.080 1.00 92.62 122 ALA A C 1
ATOM 964 O O . ALA A 1 122 ? 11.207 4.182 17.415 1.00 92.62 122 ALA A O 1
ATOM 965 N N . HIS A 1 123 ? 9.945 5.588 18.621 1.00 93.50 123 HIS A N 1
ATOM 966 C CA . HIS A 1 123 ? 8.689 4.851 18.432 1.00 93.50 123 HIS A CA 1
ATOM 967 C C . HIS A 1 123 ? 7.526 5.762 18.018 1.00 93.50 123 HIS A C 1
ATOM 969 O O . HIS A 1 123 ? 6.823 5.457 17.059 1.00 93.50 123 HIS A O 1
ATOM 975 N N . ILE A 1 124 ? 7.321 6.874 18.733 1.00 93.62 124 ILE A N 1
ATOM 976 C CA . ILE A 1 124 ? 6.331 7.909 18.405 1.00 93.62 124 ILE A CA 1
ATOM 977 C C . ILE A 1 124 ? 7.024 9.266 18.505 1.00 93.62 124 ILE A C 1
ATOM 979 O O . ILE A 1 124 ? 7.647 9.576 19.521 1.00 93.62 124 ILE A O 1
ATOM 983 N N . GLU A 1 125 ? 6.889 10.086 17.463 1.00 93.25 125 GLU A N 1
ATOM 984 C CA . GLU A 1 125 ? 7.366 11.469 17.481 1.00 93.25 125 GLU A CA 1
ATOM 985 C C . GLU A 1 125 ? 6.715 12.253 18.620 1.00 93.25 125 GLU A C 1
ATOM 987 O O . GLU A 1 125 ? 5.496 12.241 18.750 1.00 93.25 125 GLU A O 1
ATOM 992 N N . MET A 1 126 ? 7.501 12.961 19.438 1.00 92.06 126 MET A N 1
ATOM 993 C CA . MET A 1 126 ? 7.068 13.463 20.758 1.00 92.06 126 MET A CA 1
ATOM 994 C C . MET A 1 126 ? 5.914 14.480 20.746 1.00 92.06 126 MET A C 1
ATOM 996 O O . MET A 1 126 ? 5.350 14.777 21.798 1.00 92.06 126 MET A O 1
ATOM 1000 N N . HIS A 1 127 ? 5.525 14.987 19.577 1.00 92.00 127 HIS A N 1
ATOM 1001 C CA . HIS A 1 127 ? 4.349 15.840 19.397 1.00 92.00 127 HIS A CA 1
ATOM 1002 C C . HIS A 1 127 ? 3.042 15.058 19.160 1.00 92.00 127 HIS A C 1
ATOM 1004 O O . HIS A 1 127 ? 1.975 15.660 19.193 1.00 92.00 127 HIS A O 1
ATOM 1010 N N . ASN A 1 128 ? 3.105 13.739 18.964 1.00 92.94 128 ASN A N 1
ATOM 1011 C CA . ASN A 1 128 ? 1.984 12.850 18.646 1.00 92.94 128 ASN A CA 1
ATOM 1012 C C . ASN A 1 128 ? 1.457 11.924 19.769 1.00 92.94 128 ASN A C 1
ATOM 1014 O O . ASN A 1 128 ? 0.365 11.385 19.575 1.00 92.94 128 ASN A O 1
ATOM 1018 N N . PRO A 1 129 ? 2.108 11.710 20.942 1.00 91.44 129 PRO A N 1
ATOM 1019 C CA . PRO A 1 129 ? 1.614 10.744 21.933 1.00 91.44 129 PRO A CA 1
ATOM 1020 C C . PRO A 1 129 ? 0.200 11.010 22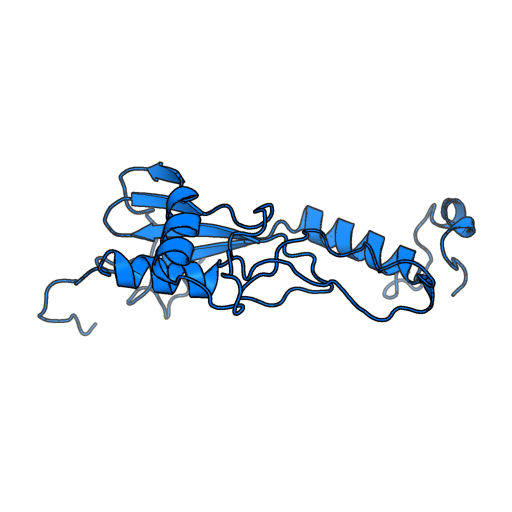.458 1.00 91.44 129 PRO A C 1
ATOM 1022 O O . PRO A 1 129 ? -0.418 10.128 23.042 1.00 91.44 129 PRO A O 1
ATOM 1025 N N . TRP A 1 130 ? -0.308 12.232 22.292 1.00 88.62 130 TRP A N 1
ATOM 1026 C CA . TRP A 1 130 ? -1.652 12.606 22.721 1.00 88.62 130 TRP A CA 1
ATOM 1027 C C . TRP A 1 130 ? -2.757 12.119 21.767 1.00 88.62 130 TRP A C 1
ATOM 1029 O O . TRP A 1 130 ? -3.913 12.087 22.183 1.00 88.62 130 TRP A O 1
ATOM 1039 N N . CYS A 1 131 ? -2.430 11.755 20.519 1.00 90.12 131 CYS A N 1
ATOM 1040 C CA . CYS A 1 131 ? -3.406 11.352 19.498 1.00 90.12 131 CYS A CA 1
ATOM 1041 C C . CYS A 1 131 ? -3.084 10.027 18.789 1.00 90.12 131 CYS A C 1
ATOM 1043 O O . CYS A 1 131 ? -3.997 9.378 18.282 1.00 90.12 131 CYS A O 1
ATOM 1045 N N . VAL A 1 132 ? -1.820 9.596 18.751 1.00 92.50 132 VAL A N 1
ATOM 1046 C CA . VAL A 1 132 ? -1.421 8.361 18.063 1.00 92.50 132 VAL A CA 1
ATOM 1047 C C . VAL A 1 132 ? -1.582 7.150 18.975 1.00 92.50 132 VAL A C 1
ATOM 1049 O O . VAL A 1 132 ? -1.009 7.098 20.059 1.00 92.50 132 VAL A O 1
ATOM 1052 N N . ASN A 1 133 ? -2.309 6.142 18.482 1.00 94.00 133 ASN A N 1
ATOM 1053 C CA . ASN A 1 133 ? -2.475 4.827 19.110 1.00 94.00 133 ASN A CA 1
ATOM 1054 C C . ASN A 1 133 ? -2.993 4.858 20.564 1.00 94.00 133 ASN A C 1
ATOM 1056 O O . ASN A 1 133 ? -2.619 4.036 21.401 1.00 94.00 133 ASN A O 1
ATOM 1060 N N . VAL A 1 134 ? -3.860 5.824 20.856 1.00 93.31 134 VAL A N 1
ATOM 1061 C CA . VAL A 1 134 ? -4.577 5.968 22.129 1.00 93.31 134 VAL A CA 1
ATOM 1062 C C . VAL A 1 134 ? -5.927 5.228 22.078 1.00 93.31 134 VAL A C 1
ATOM 1064 O O . VAL A 1 134 ? -6.390 4.908 20.978 1.00 93.31 134 VAL A O 1
ATOM 1067 N N . PRO A 1 135 ? -6.592 4.953 23.217 1.00 94.62 135 PRO A N 1
ATOM 1068 C CA . PRO A 1 135 ? -7.936 4.367 23.217 1.00 94.62 135 PRO A CA 1
ATOM 1069 C C . PRO A 1 135 ? -8.907 5.120 22.294 1.00 94.62 135 PRO A C 1
ATOM 1071 O O . PRO A 1 135 ? -8.844 6.346 22.203 1.00 94.62 135 PRO A O 1
ATOM 1074 N N . GLY A 1 136 ? -9.782 4.402 21.591 1.00 95.19 136 GLY A N 1
ATOM 1075 C CA . GLY A 1 136 ? -10.702 4.947 20.587 1.00 95.19 136 GLY A CA 1
ATOM 1076 C C . GLY A 1 136 ? -10.069 5.273 19.226 1.00 95.19 136 GLY A C 1
ATOM 1077 O O . GLY A 1 136 ? -10.788 5.502 18.261 1.00 95.19 136 GLY A O 1
ATOM 1078 N N . SER A 1 137 ? -8.739 5.289 19.096 1.00 95.81 137 SER A N 1
ATOM 1079 C CA . SER A 1 137 ? -8.094 5.598 17.811 1.00 95.81 137 SER A CA 1
ATOM 1080 C C . SER A 1 137 ? -7.949 4.369 16.916 1.00 95.81 137 SER A C 1
ATOM 1082 O O . SER A 1 137 ? -7.643 3.274 17.390 1.00 95.81 137 SER A O 1
ATOM 1084 N N . THR A 1 138 ? -8.051 4.572 15.608 1.00 97.75 138 THR A N 1
ATOM 1085 C CA . THR A 1 138 ? -7.548 3.624 14.611 1.00 97.75 138 THR A CA 1
ATOM 1086 C C . THR A 1 138 ? -6.216 4.143 14.092 1.00 97.75 138 THR A C 1
ATOM 1088 O O . THR A 1 138 ? -6.148 5.245 13.551 1.00 97.75 138 THR A O 1
ATOM 1091 N N . LEU A 1 139 ? -5.154 3.353 14.243 1.00 97.31 139 LEU A N 1
ATOM 1092 C CA . LEU A 1 139 ? -3.849 3.649 13.658 1.00 97.31 139 LEU A CA 1
ATOM 1093 C C . LEU A 1 139 ? -3.642 2.779 12.419 1.00 97.31 139 LEU A C 1
ATOM 1095 O O . LEU A 1 139 ? -3.567 1.559 12.541 1.00 97.31 139 LEU A O 1
ATOM 1099 N N . ILE A 1 140 ? -3.508 3.408 11.251 1.00 98.19 140 ILE A N 1
ATOM 1100 C CA . ILE A 1 140 ? -3.148 2.748 9.990 1.00 98.19 140 ILE A CA 1
ATOM 1101 C C . ILE A 1 140 ? -1.645 2.895 9.762 1.00 98.19 140 ILE A C 1
ATOM 1103 O O . ILE A 1 140 ? -1.086 3.979 9.909 1.00 98.19 140 ILE A O 1
ATOM 1107 N N . ILE A 1 141 ? -1.002 1.795 9.389 1.00 97.56 141 ILE A N 1
ATOM 1108 C CA . ILE A 1 141 ? 0.442 1.662 9.238 1.00 97.56 141 ILE A CA 1
ATOM 1109 C C . ILE A 1 141 ? 0.713 1.136 7.823 1.00 97.56 141 ILE A C 1
ATOM 1111 O O . ILE A 1 141 ? 0.657 -0.079 7.597 1.00 97.56 141 ILE A O 1
ATOM 1115 N N . PRO A 1 142 ? 0.964 2.024 6.847 1.00 97.44 142 PRO A N 1
ATOM 1116 C CA . PRO A 1 142 ? 1.451 1.608 5.540 1.00 97.44 142 PRO A CA 1
ATOM 1117 C C . PRO A 1 142 ? 2.878 1.062 5.672 1.00 97.44 142 PRO A C 1
ATOM 1119 O O . PRO A 1 142 ? 3.747 1.702 6.262 1.00 97.44 142 PRO A O 1
ATOM 1122 N N . VAL A 1 143 ? 3.127 -0.113 5.102 1.00 97.19 143 VAL A N 1
ATOM 1123 C CA . VAL A 1 143 ? 4.440 -0.765 5.073 1.00 97.19 143 VAL A CA 1
ATOM 1124 C C . VAL A 1 143 ? 4.820 -0.993 3.617 1.00 97.19 143 VAL A C 1
ATOM 1126 O O . VAL A 1 143 ? 4.221 -1.815 2.926 1.00 97.19 143 VAL A O 1
ATOM 1129 N N . ALA A 1 144 ? 5.795 -0.225 3.136 1.00 94.06 144 ALA A N 1
ATOM 1130 C CA . ALA A 1 144 ? 6.328 -0.356 1.785 1.00 94.06 144 ALA A CA 1
ATOM 1131 C C . ALA A 1 144 ? 7.476 -1.371 1.747 1.00 94.06 144 ALA A C 1
ATOM 1133 O O . ALA A 1 144 ? 8.410 -1.288 2.547 1.00 94.06 144 ALA A O 1
ATOM 1134 N N . ASP A 1 145 ? 7.433 -2.292 0.784 1.00 95.06 145 ASP A N 1
ATOM 1135 C CA . ASP A 1 145 ? 8.568 -3.162 0.486 1.00 95.06 145 ASP A CA 1
ATOM 1136 C C . ASP A 1 145 ? 9.606 -2.383 -0.334 1.00 95.06 145 ASP A C 1
ATOM 1138 O O . ASP A 1 145 ? 9.434 -2.139 -1.534 1.00 95.06 145 ASP A O 1
ATOM 1142 N N . LEU A 1 146 ? 10.671 -1.951 0.347 1.00 95.31 146 LEU A N 1
ATOM 1143 C CA . LEU A 1 146 ? 11.742 -1.156 -0.245 1.00 95.31 146 LEU A CA 1
ATOM 1144 C C . LEU A 1 146 ? 12.594 -1.967 -1.226 1.00 95.31 146 LEU A C 1
ATOM 1146 O O . LEU A 1 146 ? 13.084 -1.405 -2.204 1.00 95.31 146 LEU A O 1
ATOM 1150 N N . ALA A 1 147 ? 12.765 -3.268 -0.986 1.00 95.75 147 ALA A N 1
ATOM 1151 C CA . ALA A 1 147 ? 13.546 -4.130 -1.863 1.00 95.75 147 ALA A CA 1
ATOM 1152 C C . ALA A 1 147 ? 12.828 -4.300 -3.206 1.00 95.75 147 ALA A C 1
ATOM 1154 O O . ALA A 1 147 ? 13.417 -4.044 -4.256 1.00 95.75 147 ALA A O 1
ATOM 1155 N N . GLN A 1 148 ? 11.531 -4.627 -3.174 1.00 94.06 148 GLN A N 1
ATOM 1156 C CA . GLN A 1 148 ? 10.702 -4.670 -4.380 1.00 94.06 148 GLN A CA 1
ATOM 1157 C C . GLN A 1 148 ? 10.660 -3.317 -5.088 1.00 94.06 148 GLN A C 1
ATOM 1159 O O . GLN A 1 148 ? 10.749 -3.271 -6.312 1.00 94.06 148 GLN A O 1
ATOM 1164 N N . HIS A 1 149 ? 10.567 -2.217 -4.335 1.00 94.94 149 HIS A N 1
ATOM 1165 C CA . HIS A 1 149 ? 10.539 -0.880 -4.921 1.00 94.94 149 HIS A CA 1
ATOM 1166 C C . HIS A 1 149 ? 11.824 -0.570 -5.695 1.00 94.94 149 HIS A C 1
ATOM 1168 O O . HIS A 1 149 ? 11.755 -0.115 -6.831 1.00 94.94 149 HIS A O 1
ATOM 1174 N N . HIS A 1 150 ? 12.996 -0.866 -5.125 1.00 95.06 150 HIS A N 1
ATOM 1175 C CA . HIS A 1 150 ? 14.265 -0.652 -5.821 1.00 95.06 150 HIS A CA 1
ATOM 1176 C C . HIS A 1 150 ? 14.406 -1.561 -7.036 1.00 95.06 150 HIS A C 1
ATOM 1178 O O . HIS A 1 150 ? 14.809 -1.081 -8.087 1.00 95.06 150 HIS A O 1
ATOM 1184 N N . ILE A 1 151 ? 14.020 -2.837 -6.945 1.00 93.88 151 ILE A N 1
ATOM 1185 C CA . ILE A 1 151 ? 14.015 -3.729 -8.114 1.00 93.88 151 ILE A CA 1
ATOM 1186 C C . ILE A 1 151 ? 13.124 -3.154 -9.223 1.00 93.88 151 ILE A C 1
ATOM 1188 O O . ILE A 1 151 ? 13.547 -3.100 -10.375 1.00 93.88 151 ILE A O 1
ATOM 1192 N N . ALA A 1 152 ? 11.933 -2.659 -8.881 1.00 94.06 152 ALA A N 1
ATOM 1193 C CA . ALA A 1 152 ? 11.030 -2.035 -9.842 1.00 94.06 152 ALA A CA 1
ATOM 1194 C C . ALA A 1 152 ? 11.630 -0.762 -10.468 1.00 94.06 152 ALA A C 1
ATOM 1196 O O . ALA A 1 152 ? 11.519 -0.576 -11.677 1.00 94.06 152 ALA A O 1
ATOM 1197 N N . VAL A 1 153 ? 12.341 0.066 -9.689 1.00 94.69 153 VAL A N 1
ATOM 1198 C CA . VAL A 1 153 ? 13.103 1.219 -10.206 1.00 94.69 153 VAL A CA 1
ATOM 1199 C C . VAL A 1 153 ? 14.175 0.769 -11.201 1.00 94.69 153 VAL A C 1
ATOM 1201 O O . VAL A 1 153 ? 14.270 1.346 -12.280 1.00 94.69 153 VAL A O 1
ATOM 1204 N N . LEU A 1 154 ? 14.955 -0.269 -10.880 1.00 91.69 154 LEU A N 1
ATOM 1205 C CA . LEU A 1 154 ? 15.983 -0.803 -11.781 1.00 91.69 154 LEU A CA 1
ATOM 1206 C C . LEU A 1 154 ? 15.364 -1.279 -13.102 1.00 91.69 154 LEU A C 1
ATOM 1208 O O . LEU A 1 154 ? 15.836 -0.904 -14.173 1.00 91.69 154 LEU A O 1
ATOM 1212 N N . CYS A 1 155 ? 14.283 -2.062 -13.030 1.00 91.12 155 CYS A N 1
ATOM 1213 C CA . CYS A 1 155 ? 13.552 -2.524 -14.209 1.00 91.12 155 CYS A CA 1
ATOM 1214 C C . CYS A 1 155 ? 13.013 -1.350 -15.030 1.00 91.12 155 CYS A C 1
ATOM 1216 O O . CYS A 1 155 ? 13.209 -1.319 -16.242 1.00 91.12 155 CYS A O 1
ATOM 1218 N N . TYR A 1 156 ? 12.401 -0.365 -14.371 1.00 92.12 156 TYR A N 1
ATOM 1219 C CA . TYR A 1 156 ? 11.884 0.834 -15.016 1.00 92.12 156 TYR A CA 1
ATOM 1220 C C . TYR A 1 156 ? 12.984 1.611 -15.750 1.00 92.12 156 TYR A C 1
ATOM 1222 O O . TYR A 1 156 ? 12.788 1.981 -16.905 1.00 92.12 156 TYR A O 1
ATOM 1230 N N . LEU A 1 157 ? 14.145 1.838 -15.125 1.00 91.75 157 LEU A N 1
ATOM 1231 C CA . LEU A 1 157 ? 15.268 2.537 -15.759 1.00 91.75 157 LEU A CA 1
ATOM 1232 C C . LEU A 1 157 ? 15.762 1.782 -16.996 1.00 91.75 157 LEU A C 1
ATOM 1234 O O . LEU A 1 157 ? 15.809 2.360 -18.081 1.00 91.75 157 LEU A O 1
ATOM 1238 N N . VAL A 1 158 ? 16.028 0.480 -16.852 1.00 89.38 158 VAL A N 1
ATOM 1239 C CA . VAL A 1 158 ? 16.505 -0.378 -17.946 1.00 89.38 158 VAL A CA 1
ATOM 1240 C C . VAL A 1 158 ? 15.523 -0.388 -19.115 1.00 89.38 158 VAL A C 1
ATOM 1242 O O . VAL A 1 158 ? 15.916 -0.206 -20.262 1.00 89.38 158 VAL A O 1
ATOM 1245 N N . GLN A 1 159 ? 14.228 -0.536 -18.841 1.00 87.62 159 GLN A N 1
ATOM 1246 C CA . GLN A 1 159 ? 13.190 -0.543 -19.872 1.00 87.62 159 GLN A CA 1
ATOM 1247 C C . GLN A 1 159 ? 13.005 0.807 -20.574 1.00 87.62 159 GLN A C 1
ATOM 1249 O O . GLN A 1 159 ? 12.444 0.863 -21.667 1.00 87.62 159 GLN A O 1
ATOM 1254 N N . ASN A 1 160 ? 13.454 1.895 -19.951 1.00 88.00 160 ASN A N 1
ATOM 1255 C CA . ASN A 1 160 ? 13.492 3.219 -20.559 1.00 88.00 160 ASN A CA 1
ATOM 1256 C C . ASN A 1 160 ? 14.876 3.562 -21.139 1.00 88.00 160 ASN A C 1
ATOM 1258 O O . ASN A 1 160 ? 15.106 4.708 -21.515 1.00 88.00 160 ASN A O 1
ATOM 1262 N N . GLY A 1 161 ? 15.779 2.578 -21.239 1.00 87.38 161 GLY A N 1
ATOM 1263 C CA . GLY A 1 161 ? 17.107 2.714 -21.841 1.00 87.38 161 GLY A CA 1
ATOM 1264 C C . GLY A 1 161 ? 18.153 3.379 -20.944 1.00 87.38 161 GLY A C 1
ATOM 1265 O O . GLY A 1 161 ? 19.283 3.576 -21.384 1.00 87.38 161 GLY A O 1
ATOM 1266 N N . ALA A 1 162 ? 17.810 3.709 -19.698 1.00 90.12 162 ALA A N 1
ATOM 1267 C CA . ALA A 1 162 ? 18.719 4.362 -18.769 1.00 90.12 162 ALA A CA 1
ATOM 1268 C C . ALA A 1 162 ? 19.635 3.339 -18.084 1.00 90.12 162 ALA A C 1
ATOM 1270 O O . ALA A 1 162 ? 19.172 2.370 -17.474 1.00 90.12 162 ALA A O 1
ATOM 1271 N N . CYS A 1 163 ? 20.942 3.589 -18.144 1.00 92.06 163 CYS A N 1
ATOM 1272 C CA . CYS A 1 163 ? 21.940 2.842 -17.393 1.00 92.06 163 CYS A CA 1
ATOM 1273 C C . CYS A 1 163 ? 22.241 3.534 -16.059 1.00 92.06 163 CYS A C 1
ATOM 1275 O O . CYS A 1 163 ? 22.281 4.759 -15.963 1.00 92.06 163 CYS A O 1
ATOM 1277 N N . ILE A 1 164 ? 22.485 2.744 -15.015 1.00 90.50 164 ILE A N 1
ATOM 1278 C CA . ILE A 1 164 ? 22.900 3.272 -13.713 1.00 90.50 164 ILE A CA 1
ATOM 1279 C C . ILE A 1 164 ? 24.367 3.665 -13.782 1.00 90.50 164 ILE A C 1
ATOM 1281 O O . ILE A 1 164 ? 25.197 2.940 -14.334 1.00 90.50 164 ILE A O 1
ATOM 1285 N N . PHE A 1 165 ? 24.675 4.800 -13.172 1.00 91.69 165 PHE A N 1
ATOM 1286 C CA . PHE A 1 165 ? 26.003 5.377 -13.106 1.00 91.69 165 PHE A CA 1
ATOM 1287 C C . PHE A 1 165 ? 26.228 5.936 -11.700 1.00 91.69 165 PHE A C 1
ATOM 1289 O O . PHE A 1 165 ? 25.300 6.489 -11.111 1.00 91.69 165 PHE A O 1
ATOM 1296 N N . ASP A 1 166 ? 27.433 5.773 -11.156 1.00 91.62 166 ASP A N 1
ATOM 1297 C CA . ASP A 1 166 ? 27.812 6.398 -9.889 1.00 91.62 166 ASP A CA 1
ATOM 1298 C C . ASP A 1 166 ? 28.232 7.842 -10.180 1.00 91.62 166 ASP A C 1
ATOM 1300 O O . ASP A 1 166 ? 29.342 8.122 -10.640 1.00 91.62 166 ASP A O 1
ATOM 1304 N N . ASP A 1 167 ? 27.309 8.771 -9.959 1.00 91.12 167 ASP A N 1
ATOM 1305 C CA . ASP A 1 167 ? 27.509 10.198 -10.185 1.00 91.12 167 ASP A CA 1
ATOM 1306 C C . ASP A 1 167 ? 28.398 10.856 -9.118 1.00 91.12 167 ASP A C 1
ATOM 1308 O O . ASP A 1 167 ? 29.045 11.870 -9.397 1.00 91.12 167 ASP A O 1
ATOM 1312 N N . VAL A 1 168 ? 28.502 10.251 -7.931 1.00 94.31 168 VAL A N 1
ATOM 1313 C CA . VAL A 1 168 ? 29.366 10.712 -6.837 1.00 94.31 168 VAL A CA 1
ATOM 1314 C C . VAL A 1 168 ? 30.835 10.474 -7.184 1.00 94.31 168 VAL A C 1
ATOM 1316 O O . VAL A 1 168 ? 31.651 11.394 -7.088 1.00 94.31 168 VAL A O 1
ATOM 1319 N N . ASN A 1 169 ? 31.176 9.261 -7.626 1.00 94.88 169 ASN A N 1
ATOM 1320 C CA . ASN A 1 169 ? 32.548 8.875 -7.975 1.00 94.88 169 ASN A CA 1
ATOM 1321 C C . ASN A 1 169 ? 32.867 9.018 -9.471 1.00 94.88 169 ASN A C 1
ATOM 1323 O O . ASN A 1 169 ? 34.022 8.859 -9.872 1.00 94.88 169 ASN A O 1
ATOM 1327 N N . LYS A 1 170 ? 31.870 9.368 -10.290 1.00 92.88 170 LYS A N 1
ATOM 1328 C CA . LYS A 1 170 ? 31.973 9.562 -11.744 1.00 92.88 170 LYS A CA 1
ATOM 1329 C C . LYS A 1 170 ? 32.514 8.337 -12.480 1.00 92.88 170 LYS A C 1
ATOM 1331 O O . LYS A 1 170 ? 33.333 8.472 -13.392 1.00 92.88 170 LYS A O 1
ATOM 1336 N N . ASN A 1 171 ? 32.066 7.144 -12.104 1.00 93.31 171 ASN A N 1
ATOM 1337 C CA . ASN A 1 171 ? 32.493 5.903 -12.736 1.00 93.31 171 ASN A CA 1
ATOM 1338 C C . ASN A 1 171 ? 31.317 4.952 -13.029 1.00 93.31 171 ASN A C 1
ATOM 1340 O O . ASN A 1 171 ? 30.293 4.964 -12.343 1.00 93.31 171 ASN A O 1
ATOM 1344 N N . PRO A 1 172 ? 31.441 4.113 -14.074 1.00 91.38 172 PRO A N 1
ATOM 1345 C CA . PRO A 1 172 ? 30.466 3.065 -14.329 1.00 91.38 172 PRO A CA 1
ATOM 1346 C C . PRO A 1 172 ? 30.510 2.007 -13.221 1.00 91.38 172 PRO A C 1
ATOM 1348 O O . PRO A 1 172 ? 31.570 1.701 -12.668 1.00 91.38 172 PRO A O 1
ATOM 1351 N N . VAL A 1 173 ? 29.356 1.400 -12.941 1.00 91.38 173 VAL A N 1
ATOM 1352 C CA . VAL A 1 173 ? 29.257 0.275 -12.005 1.00 91.38 173 VAL A CA 1
ATOM 1353 C C . VAL A 1 173 ? 30.054 -0.918 -12.564 1.00 91.38 173 VAL A C 1
ATOM 1355 O O . VAL A 1 173 ? 29.826 -1.309 -13.710 1.00 91.38 173 VAL A O 1
ATOM 1358 N N . PRO A 1 174 ? 30.977 -1.538 -11.805 1.00 93.06 174 PRO A N 1
ATOM 1359 C CA . PRO A 1 174 ? 31.723 -2.697 -12.293 1.00 93.06 174 PRO A CA 1
ATOM 1360 C C . PRO A 1 174 ? 30.802 -3.842 -12.741 1.00 93.06 174 PRO A C 1
ATOM 1362 O O . PRO A 1 174 ? 29.912 -4.255 -11.996 1.00 93.06 174 PRO A O 1
ATOM 1365 N N . GLY A 1 175 ? 31.025 -4.387 -13.940 1.00 92.50 175 GLY A N 1
ATOM 1366 C CA . GLY A 1 175 ? 30.204 -5.461 -14.504 1.00 92.50 175 GLY A CA 1
ATOM 1367 C C . GLY A 1 175 ? 29.022 -4.982 -15.351 1.00 92.50 175 GLY A C 1
ATOM 1368 O O . GLY A 1 175 ? 28.329 -5.821 -15.934 1.00 92.50 175 GLY A O 1
ATOM 1369 N N . ILE A 1 176 ? 28.781 -3.667 -15.434 1.00 92.25 176 ILE A N 1
ATOM 1370 C CA . ILE A 1 176 ? 27.666 -3.093 -16.196 1.00 92.25 176 ILE A CA 1
ATOM 1371 C C . ILE A 1 176 ? 27.779 -3.374 -17.702 1.00 92.25 176 ILE A C 1
ATOM 1373 O O 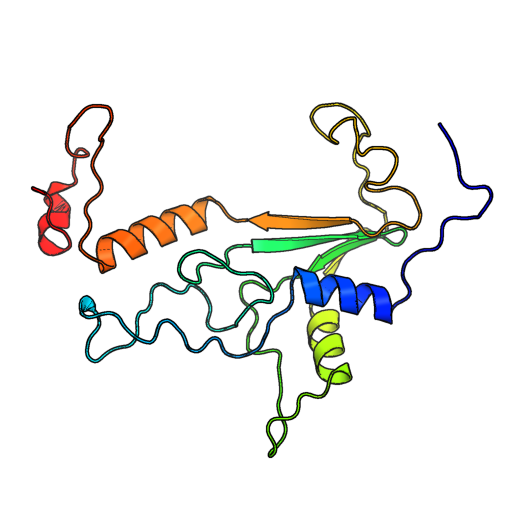. ILE A 1 176 ? 26.766 -3.506 -18.384 1.00 92.25 176 ILE A O 1
ATOM 1377 N N . GLU A 1 177 ? 28.995 -3.575 -18.220 1.00 92.81 177 GLU A N 1
ATOM 1378 C CA . GLU A 1 177 ? 29.273 -3.876 -19.628 1.00 92.81 177 GLU A CA 1
ATOM 1379 C C . GLU A 1 177 ? 28.583 -5.156 -20.129 1.00 92.81 177 GLU A C 1
ATOM 1381 O O . GLU A 1 177 ? 28.259 -5.268 -21.316 1.00 92.81 177 GLU A O 1
ATOM 1386 N N . LYS A 1 178 ? 28.277 -6.093 -19.218 1.00 94.12 178 LYS A N 1
ATOM 1387 C CA . LYS A 1 178 ? 27.517 -7.323 -19.507 1.00 94.12 178 LYS A CA 1
ATOM 1388 C C . LYS A 1 178 ? 26.082 -7.045 -19.957 1.00 94.12 178 LYS A C 1
ATOM 1390 O O . LYS A 1 178 ? 25.466 -7.904 -20.580 1.00 94.12 178 LYS A O 1
ATOM 1395 N N . PHE A 1 179 ? 25.563 -5.856 -19.658 1.00 91.69 179 PHE A N 1
ATOM 1396 C CA . PHE A 1 179 ? 24.208 -5.418 -19.988 1.00 91.69 179 PHE A CA 1
ATOM 1397 C C . PHE A 1 179 ? 24.175 -4.417 -21.153 1.00 91.69 179 PHE A C 1
ATOM 1399 O O . PHE A 1 179 ? 23.132 -3.826 -21.416 1.00 91.69 179 PHE A O 1
ATOM 1406 N N . SER A 1 180 ? 25.277 -4.262 -21.897 1.00 92.50 180 SER A N 1
ATOM 1407 C CA . SER A 1 180 ? 25.374 -3.380 -23.078 1.00 92.50 180 SER A CA 1
ATOM 1408 C C . SER A 1 180 ? 24.393 -3.711 -24.211 1.00 92.50 180 SER A C 1
ATOM 1410 O O . SER A 1 180 ? 24.151 -2.878 -25.077 1.00 92.50 180 SER A O 1
ATOM 1412 N N . ALA A 1 181 ? 23.801 -4.909 -24.202 1.00 91.56 181 ALA A N 1
ATOM 1413 C CA . ALA A 1 181 ? 22.718 -5.285 -25.110 1.00 91.56 181 ALA A CA 1
ATOM 1414 C C . ALA A 1 181 ? 21.337 -4.737 -24.691 1.00 91.56 181 ALA A C 1
ATOM 1416 O O . ALA A 1 181 ? 20.394 -4.829 -25.470 1.00 91.56 181 ALA A O 1
ATOM 1417 N N . LEU A 1 182 ? 21.200 -4.225 -23.462 1.00 88.00 182 LEU A N 1
ATOM 1418 C CA . LEU A 1 182 ? 19.933 -3.762 -22.885 1.00 88.00 182 LEU A CA 1
ATOM 1419 C C . LEU A 1 182 ? 19.884 -2.242 -22.696 1.00 88.00 182 LEU A C 1
ATOM 1421 O O . LEU A 1 182 ? 18.819 -1.654 -22.852 1.00 88.00 182 LEU A O 1
ATOM 1425 N N . VAL A 1 183 ? 21.007 -1.615 -22.338 1.00 90.50 183 VAL A N 1
ATOM 1426 C CA . VAL A 1 183 ? 21.093 -0.180 -22.019 1.00 90.50 183 VAL A CA 1
ATOM 1427 C C . VAL A 1 183 ? 22.367 0.439 -22.586 1.00 90.50 183 VAL A C 1
ATOM 1429 O O . VAL A 1 183 ? 23.360 -0.262 -22.803 1.00 90.50 183 VAL A O 1
ATOM 1432 N N . ASP A 1 184 ? 22.359 1.760 -22.784 1.00 89.69 184 ASP A N 1
ATOM 1433 C CA . ASP A 1 184 ? 23.570 2.493 -23.149 1.00 89.69 184 ASP A CA 1
ATOM 1434 C C . ASP A 1 184 ? 24.499 2.630 -21.935 1.00 89.69 184 ASP A C 1
ATOM 1436 O O . ASP A 1 184 ? 24.291 3.450 -21.046 1.00 89.69 184 ASP A O 1
ATOM 1440 N N . VAL A 1 185 ? 25.537 1.797 -21.893 1.00 91.12 185 VAL A N 1
ATOM 1441 C CA . VAL A 1 185 ? 26.530 1.779 -20.807 1.00 91.12 185 VAL A CA 1
ATOM 1442 C C . VAL A 1 185 ? 27.594 2.874 -20.931 1.00 91.12 185 VAL A C 1
ATOM 1444 O O . VAL A 1 185 ? 28.482 2.951 -20.081 1.00 91.12 185 VAL A O 1
ATOM 1447 N N . LYS A 1 186 ? 27.564 3.679 -22.002 1.00 84.50 186 LYS A N 1
ATOM 1448 C CA . LYS A 1 186 ? 28.546 4.744 -22.253 1.00 84.50 186 LYS A CA 1
ATOM 1449 C C . LYS A 1 186 ? 28.035 6.142 -21.901 1.00 84.50 186 LYS A C 1
ATOM 1451 O O . LYS A 1 186 ? 28.898 6.982 -21.658 1.00 84.50 186 LYS A O 1
ATOM 1456 N N . ASN A 1 187 ? 26.711 6.312 -21.779 1.00 64.44 187 ASN A N 1
ATOM 1457 C CA . ASN A 1 187 ? 25.983 7.572 -21.553 1.00 64.44 187 ASN A CA 1
ATOM 1458 C C . ASN A 1 187 ? 26.223 8.652 -22.620 1.00 64.44 187 ASN A C 1
ATOM 1460 O O . ASN A 1 187 ? 27.370 9.130 -22.768 1.00 64.44 187 ASN A O 1
#